Protein AF-A0A967D6F6-F1 (afdb_monomer_lite)

pLDDT: mean 91.65, std 12.15, range [39.66, 98.56]

Secondary structure (DSSP, 8-state):
----------PPP-PPPPSEEEESSEEEEETT-EEEEEEEESS----SSSS-EEEEE-EES-TTTEEEESSEEEEEGGGTTS-EEEEEEEPP-SS----EEEEEEEEEEES-TTTTT-EEEEEEEEEP-SPPHHHHHHHHHHHHHHHHHHHHHHHHHHHHHHHHTHHHHHHHHHHHHHHHHHHHEEEEEETTEEEEEETTPPPPTT-EE--

Radius of gyration: 47.62 Å; chains: 1; bounding box: 90×68×126 Å

Foldseek 3Di:
DDDDDDDDPPDDPPDPDAQKDKVPQEAEEEAQDKDKIKIAGDDAQDAPDPFWKKKWQKDKPDCQFKDKPPRMDMDTSVRRGPIDMIMMHGHDDADDPAKDKMKIKTAIDINRPSRHRDMGIGIYIYGDDHDDPVNVVVVVVVVVVVVVVVVVVVVVVVVVVVVVCVVVVVVVVVVVVVVCLVVQWWWWDAVPDIDTHGPPDDDPPRTDTDD

Sequence (211 aa):
MVLLISTILNAAPASALPKISSTPSIISLQEGNSTSTSIALDEPIICPTSPCQLSLTFTSSDATLVSVTPSTLTWLDTEWNQTRTLTISAIADRTYKGNQRISLSATAVSASEYYSGFQVSISVSTIEIDRSPAEIAAEAARVAAEADAAKKAKEQKELTELLSVIPSIAGLALNLGDLTNSLLTTKCVKGKTVKNVKKGAKCPKGYVKKK

Structure (mmCIF, N/CA/C/O backbone):
data_AF-A0A967D6F6-F1
#
_entry.id   AF-A0A967D6F6-F1
#
loop_
_atom_site.group_PDB
_atom_site.id
_atom_site.type_symbol
_atom_site.label_atom_id
_atom_site.label_alt_id
_atom_site.label_comp_id
_atom_site.label_asym_id
_atom_site.label_entity_id
_atom_site.label_seq_id
_atom_site.pdbx_PDB_ins_code
_atom_site.Cartn_x
_atom_site.Cartn_y
_atom_site.Cartn_z
_atom_site.occupancy
_atom_site.B_iso_or_equiv
_atom_site.auth_seq_id
_atom_site.auth_comp_id
_atom_site.auth_asym_id
_atom_site.auth_atom_id
_atom_site.pdbx_PDB_model_num
ATOM 1 N N . MET A 1 1 ? -16.204 61.022 10.201 1.00 43.88 1 MET A N 1
ATOM 2 C CA . MET A 1 1 ? -17.167 59.909 10.333 1.00 43.88 1 MET A CA 1
ATOM 3 C C . MET A 1 1 ? -16.426 58.630 9.973 1.00 43.88 1 MET A C 1
ATOM 5 O O . MET A 1 1 ? -16.239 58.363 8.797 1.00 43.88 1 MET A O 1
ATOM 9 N N . VAL A 1 2 ? -15.865 57.934 10.965 1.00 39.66 2 VAL A N 1
ATOM 10 C CA . VAL A 1 2 ? -15.093 56.698 10.754 1.00 39.66 2 VAL A CA 1
ATOM 11 C C . VAL A 1 2 ? -16.036 55.533 11.038 1.00 39.66 2 VAL A C 1
ATOM 13 O O . VAL A 1 2 ? -16.511 55.400 12.163 1.00 39.66 2 VAL A O 1
ATOM 16 N N . LEU A 1 3 ? -16.363 54.746 10.011 1.00 41.00 3 LEU A N 1
ATOM 17 C CA . LEU A 1 3 ? -17.144 53.521 10.169 1.00 41.00 3 LEU A CA 1
ATOM 18 C C . LEU A 1 3 ? -16.253 52.436 10.788 1.00 41.00 3 LEU A C 1
ATOM 20 O O . LEU A 1 3 ? -15.311 51.965 10.155 1.00 41.00 3 LEU A O 1
ATOM 24 N N . LEU A 1 4 ? -16.577 52.027 12.013 1.00 45.50 4 LEU A N 1
ATOM 25 C CA . LEU A 1 4 ? -16.059 50.808 12.628 1.00 45.50 4 LEU A CA 1
ATOM 26 C C . LEU A 1 4 ? -16.864 49.620 12.090 1.00 45.50 4 LEU A C 1
ATOM 28 O O . LEU A 1 4 ? -18.007 49.400 12.486 1.00 45.50 4 LEU A O 1
ATOM 32 N N . ILE A 1 5 ? -16.271 48.861 11.171 1.00 52.84 5 ILE A N 1
ATOM 33 C CA . ILE A 1 5 ? -16.816 47.577 10.727 1.00 52.84 5 ILE A CA 1
ATOM 34 C C . ILE A 1 5 ? -16.498 46.556 11.825 1.00 52.84 5 ILE A C 1
ATOM 36 O O . ILE A 1 5 ? -15.369 46.080 11.931 1.00 52.84 5 ILE A O 1
ATOM 40 N N . SER A 1 6 ? -17.486 46.246 12.669 1.00 53.31 6 SER A N 1
ATOM 41 C CA . SER A 1 6 ? -17.406 45.107 13.590 1.00 53.31 6 SER A CA 1
ATOM 42 C C . SER A 1 6 ? -17.466 43.817 12.780 1.00 53.31 6 SER A C 1
ATOM 44 O O . SER A 1 6 ? -18.513 43.447 12.253 1.00 53.31 6 SER A O 1
ATOM 46 N N . THR A 1 7 ? -16.330 43.139 12.654 1.00 56.00 7 THR A N 1
ATOM 47 C CA . THR A 1 7 ? -16.264 41.773 12.137 1.00 56.00 7 THR A CA 1
ATOM 48 C C . THR A 1 7 ? -16.749 40.833 13.235 1.00 56.00 7 THR A C 1
ATOM 50 O O . THR A 1 7 ? -16.081 40.637 14.246 1.00 56.00 7 THR A O 1
ATOM 53 N N . ILE A 1 8 ? -17.943 40.275 13.053 1.00 59.22 8 ILE A N 1
ATOM 54 C CA . ILE A 1 8 ? -18.450 39.196 13.899 1.00 59.22 8 ILE A CA 1
ATOM 55 C C . ILE A 1 8 ? -17.689 37.935 13.485 1.00 59.22 8 ILE A C 1
ATOM 57 O O . ILE A 1 8 ? -17.880 37.418 12.385 1.00 59.22 8 ILE A O 1
ATOM 61 N N . LEU A 1 9 ? -16.781 37.467 14.341 1.00 52.44 9 LEU A N 1
ATOM 62 C CA . LEU A 1 9 ? -16.139 36.170 14.174 1.00 52.44 9 LEU A CA 1
ATOM 63 C C . LEU A 1 9 ? -17.169 35.101 14.560 1.00 52.44 9 LEU A C 1
ATOM 6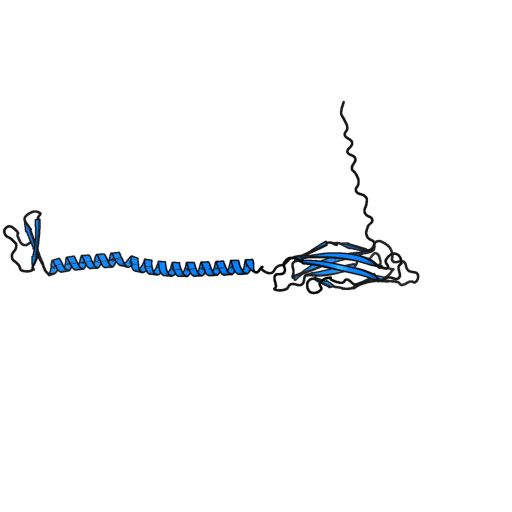5 O O . LEU A 1 9 ? -17.400 34.856 15.743 1.00 52.44 9 LEU A O 1
ATOM 69 N N . ASN A 1 10 ? -17.831 34.497 13.572 1.00 53.81 10 ASN A N 1
ATOM 70 C CA . ASN A 1 10 ? -18.666 33.322 13.807 1.00 53.81 10 ASN A CA 1
ATOM 71 C C . ASN A 1 10 ? -17.763 32.190 14.317 1.00 53.81 10 ASN A C 1
ATOM 73 O O . ASN A 1 10 ? -17.029 31.577 13.542 1.00 53.81 10 ASN A O 1
ATOM 77 N N . ALA A 1 11 ? -17.807 31.924 15.623 1.00 54.59 11 ALA A N 1
ATOM 78 C CA . ALA A 1 11 ? -17.236 30.712 16.186 1.00 54.59 11 ALA A CA 1
ATOM 79 C C . ALA A 1 11 ? -17.940 29.512 15.537 1.00 54.59 11 ALA A C 1
ATOM 81 O O . ALA A 1 11 ? -19.169 29.411 15.573 1.00 54.59 11 ALA A O 1
ATOM 82 N N . ALA A 1 12 ? -17.166 28.625 14.909 1.00 56.53 12 ALA A N 1
ATOM 83 C CA . ALA A 1 12 ? -17.682 27.336 14.474 1.00 56.53 12 ALA A CA 1
ATOM 84 C C . ALA A 1 12 ? -18.284 26.616 15.697 1.00 56.53 12 ALA A C 1
ATOM 86 O O . ALA A 1 12 ? -17.704 26.708 16.785 1.00 56.53 12 ALA A O 1
ATOM 87 N N . PRO A 1 13 ? -19.434 25.931 15.562 1.00 54.25 13 PRO A N 1
ATOM 88 C CA . PRO A 1 13 ? -20.007 25.189 16.675 1.00 54.25 13 PRO A CA 1
ATOM 89 C C . PRO A 1 13 ? -18.961 24.197 17.189 1.00 54.25 13 PRO A C 1
ATOM 91 O O . PRO A 1 13 ? -18.381 23.442 16.407 1.00 54.25 13 PRO A O 1
ATOM 94 N N . ALA A 1 14 ? -18.692 24.234 18.494 1.00 53.38 14 ALA A N 1
ATOM 95 C CA . ALA A 1 14 ? -17.812 23.277 19.144 1.00 53.38 14 ALA A CA 1
ATOM 96 C C . ALA A 1 14 ? -18.405 21.876 18.942 1.00 53.38 14 ALA A C 1
ATOM 98 O O . ALA A 1 14 ? -19.422 21.531 19.543 1.00 53.38 14 ALA A O 1
ATOM 99 N N . SER A 1 15 ? -17.812 21.093 18.039 1.00 61.78 15 SER A N 1
ATOM 100 C CA . SER A 1 15 ? -18.150 19.681 17.893 1.00 61.78 15 SER A CA 1
ATOM 101 C C . SER A 1 15 ? -17.857 19.003 19.224 1.00 61.78 15 SER A C 1
ATOM 103 O O . SER A 1 15 ? -16.740 19.119 19.730 1.00 61.78 15 SER A O 1
ATOM 105 N N . ALA A 1 16 ? -18.842 18.304 19.791 1.00 67.88 16 ALA A N 1
ATOM 106 C CA . ALA A 1 16 ? -18.594 17.442 20.939 1.00 67.88 16 ALA A CA 1
ATOM 107 C C . ALA A 1 16 ? -17.466 16.459 20.589 1.00 67.88 16 ALA A C 1
ATOM 109 O O . ALA A 1 16 ? -17.407 15.953 19.460 1.00 67.88 16 ALA A O 1
ATOM 110 N N . LEU A 1 17 ? -16.549 16.235 21.531 1.00 75.44 17 LEU A N 1
ATOM 111 C CA . LEU A 1 17 ? -15.506 15.229 21.362 1.00 75.44 17 LEU A CA 1
ATOM 112 C C . LEU A 1 17 ? -16.163 13.841 21.266 1.00 75.44 17 LEU A C 1
ATOM 114 O O . LEU A 1 17 ? -17.182 13.599 21.917 1.00 75.44 17 LEU A O 1
ATOM 118 N N . PRO A 1 18 ? -15.638 12.936 20.425 1.00 89.12 18 PRO A N 1
ATOM 119 C CA . PRO A 1 18 ? -16.173 11.586 20.336 1.00 89.12 18 PRO A CA 1
ATOM 120 C C . PRO A 1 18 ? -15.878 10.816 21.628 1.00 89.12 18 PRO A C 1
ATOM 122 O O . PRO A 1 18 ? -14.789 10.957 22.182 1.00 89.12 18 PRO A O 1
ATOM 125 N N . LYS A 1 19 ? -16.808 9.941 22.040 1.00 94.75 19 LYS A N 1
ATOM 126 C CA . LYS A 1 19 ? -16.655 9.114 23.251 1.00 94.75 19 LYS A CA 1
ATOM 127 C C . LYS A 1 19 ? -15.367 8.290 23.259 1.00 94.75 19 LYS A C 1
ATOM 129 O O . LYS A 1 19 ? -14.684 8.114 24.259 1.00 94.75 19 LYS A O 1
ATOM 134 N N . ILE A 1 20 ? -15.043 7.759 22.086 1.00 96.88 20 ILE A N 1
ATOM 135 C CA . ILE A 1 20 ? -13.802 7.042 21.827 1.00 96.88 20 ILE A CA 1
ATOM 136 C C . ILE A 1 20 ? -13.110 7.782 20.695 1.00 96.88 20 ILE A C 1
ATOM 138 O O . ILE A 1 20 ? -13.646 7.889 19.590 1.00 96.88 20 ILE A O 1
ATOM 142 N N . SER A 1 21 ? -11.928 8.311 20.980 1.00 95.50 21 SER A N 1
ATOM 143 C CA . SER A 1 21 ? -11.138 9.087 20.031 1.00 95.50 21 SER A CA 1
ATOM 144 C C . SER A 1 21 ? -9.923 8.294 19.565 1.00 95.50 21 SER A C 1
ATOM 146 O O . SER A 1 21 ? -9.310 7.562 20.340 1.00 95.50 21 SER A O 1
ATOM 148 N N . SER A 1 22 ? -9.569 8.450 18.290 1.00 97.06 22 SER A N 1
ATOM 149 C CA . SER A 1 22 ? -8.326 7.937 17.711 1.00 97.06 22 SER A CA 1
ATOM 150 C C . SER A 1 22 ? -7.497 9.096 17.174 1.00 97.06 22 SER A C 1
ATOM 152 O O . SER A 1 22 ? -8.014 9.893 16.387 1.00 97.06 22 SER A O 1
ATOM 154 N N . THR A 1 23 ? -6.225 9.182 17.550 1.00 96.88 23 THR A N 1
ATOM 155 C CA . THR A 1 23 ? -5.323 10.252 17.114 1.00 96.88 23 THR A CA 1
ATOM 156 C C . THR A 1 23 ? -3.991 9.663 16.636 1.00 96.88 23 THR A C 1
ATOM 158 O O . THR A 1 23 ? -3.239 9.147 17.464 1.00 96.88 23 THR A O 1
ATOM 161 N N . PRO A 1 24 ? -3.661 9.751 15.333 1.00 97.31 24 PRO A N 1
ATOM 162 C CA . PRO A 1 24 ? -4.506 10.239 14.234 1.00 97.31 24 PRO A CA 1
ATOM 163 C C . PRO A 1 24 ? -5.653 9.270 13.871 1.00 97.31 24 PRO A C 1
ATOM 165 O O . PRO A 1 24 ? -5.514 8.054 14.000 1.00 97.31 24 PRO A O 1
ATOM 168 N N . SER A 1 25 ? -6.771 9.808 13.365 1.00 94.94 25 SER A N 1
ATOM 169 C CA . SER A 1 25 ? -7.908 9.040 12.812 1.00 94.94 25 SER A CA 1
ATOM 170 C C . SER A 1 25 ? -7.844 8.854 11.291 1.00 94.94 25 SER A C 1
ATOM 172 O O . SER A 1 25 ? -8.546 8.009 10.733 1.00 94.94 25 SER A O 1
ATOM 174 N N . ILE A 1 26 ? -7.000 9.638 10.616 1.00 97.44 26 ILE A N 1
ATOM 175 C CA . ILE A 1 26 ? -6.703 9.535 9.187 1.00 97.44 26 ILE A CA 1
ATOM 176 C C . ILE A 1 26 ? -5.199 9.349 9.050 1.00 97.44 26 ILE A C 1
ATOM 178 O O . ILE A 1 26 ? -4.414 10.183 9.498 1.00 97.44 26 ILE A O 1
ATOM 182 N N . ILE A 1 27 ? -4.808 8.244 8.433 1.00 97.69 27 ILE A N 1
ATOM 183 C CA . ILE A 1 27 ? -3.423 7.827 8.266 1.00 97.69 27 ILE A CA 1
ATOM 184 C C . ILE A 1 27 ? -3.154 7.666 6.776 1.00 97.69 27 ILE A C 1
ATOM 186 O O . ILE A 1 27 ? -3.973 7.114 6.045 1.00 97.69 27 ILE A O 1
ATOM 190 N N . SER A 1 28 ? -1.990 8.123 6.332 1.00 98.00 28 SER A N 1
ATOM 191 C CA . SER A 1 28 ? -1.447 7.804 5.016 1.00 98.00 28 SER A CA 1
ATOM 192 C C . SER A 1 28 ? -0.129 7.079 5.225 1.00 98.00 28 SER A C 1
ATOM 194 O O . SER A 1 28 ? 0.747 7.593 5.920 1.00 98.00 28 SER A O 1
ATOM 196 N N . LEU A 1 29 ? -0.000 5.882 4.665 1.00 97.62 29 LEU A N 1
ATOM 197 C CA . LEU A 1 29 ? 1.114 4.990 4.935 1.00 97.62 29 LEU A CA 1
ATOM 198 C C . LEU A 1 29 ? 1.595 4.349 3.645 1.00 97.62 29 LEU A C 1
ATOM 200 O O . LEU A 1 29 ? 0.810 3.778 2.903 1.00 97.62 29 LEU A O 1
ATOM 204 N N . GLN A 1 30 ? 2.887 4.430 3.380 1.00 98.12 30 GLN A N 1
ATOM 205 C CA . GLN A 1 30 ? 3.477 3.702 2.268 1.00 98.12 30 GLN A CA 1
ATOM 206 C C . GLN A 1 30 ? 3.541 2.204 2.578 1.00 98.12 30 GLN A C 1
ATOM 208 O O . GLN A 1 30 ? 3.779 1.823 3.727 1.00 98.12 30 GLN A O 1
ATOM 213 N N . GLU A 1 31 ? 3.318 1.368 1.568 1.00 97.69 31 GLU A N 1
ATOM 214 C CA . GLU A 1 31 ? 3.449 -0.082 1.698 1.00 97.69 31 GLU A CA 1
ATOM 215 C C . GLU A 1 31 ? 4.811 -0.489 2.280 1.00 97.69 31 GLU A C 1
ATOM 217 O O . GLU A 1 31 ? 5.854 0.076 1.943 1.00 97.69 31 GLU A O 1
ATOM 222 N N . GLY A 1 32 ? 4.791 -1.437 3.221 1.00 97.50 32 GLY A N 1
ATOM 223 C CA . GLY A 1 32 ? 5.965 -1.892 3.970 1.00 97.50 32 GLY A CA 1
ATOM 224 C C . GLY A 1 32 ? 6.287 -1.069 5.221 1.00 97.50 32 GLY A C 1
ATOM 225 O O . GLY A 1 32 ? 7.098 -1.506 6.038 1.00 97.50 32 GLY A O 1
ATOM 226 N N . ASN A 1 33 ? 5.637 0.082 5.419 1.00 98.31 33 ASN A N 1
ATOM 227 C CA . ASN A 1 33 ? 5.833 0.912 6.605 1.00 98.31 33 ASN A CA 1
ATOM 228 C C . ASN A 1 33 ? 4.774 0.656 7.681 1.00 98.31 33 ASN A C 1
ATOM 230 O O . ASN A 1 33 ? 3.758 -0.011 7.480 1.00 98.31 33 ASN A O 1
ATOM 234 N N . SER A 1 34 ? 5.037 1.195 8.870 1.00 98.25 34 SER A N 1
ATOM 235 C CA . SER A 1 34 ? 4.150 1.130 10.030 1.00 98.25 34 SER A CA 1
ATOM 236 C C . SER A 1 34 ? 4.063 2.489 10.716 1.00 98.25 34 SER A C 1
ATOM 238 O O . SER A 1 34 ? 4.995 3.289 10.644 1.00 98.25 34 SER A O 1
ATOM 240 N N . THR A 1 35 ? 2.951 2.753 11.392 1.00 98.44 35 THR A N 1
ATOM 241 C CA . THR A 1 35 ? 2.771 3.938 12.236 1.00 98.44 35 THR A CA 1
ATOM 242 C C . THR A 1 35 ? 1.931 3.604 13.458 1.00 98.44 35 THR A C 1
ATOM 244 O O . THR A 1 35 ? 1.250 2.579 13.482 1.00 98.44 35 THR A O 1
ATOM 247 N N . SER A 1 36 ? 1.969 4.463 14.472 1.00 97.56 36 SER A N 1
ATOM 248 C CA . SER A 1 36 ? 1.131 4.321 15.654 1.00 97.56 36 SER A CA 1
ATOM 249 C C . SER A 1 36 ? -0.065 5.268 15.625 1.00 97.56 36 SER A C 1
ATOM 251 O O . SER A 1 36 ? -0.013 6.378 15.097 1.00 97.56 36 SER A O 1
ATOM 253 N N . THR A 1 37 ? -1.160 4.821 16.228 1.00 97.69 37 THR A N 1
ATOM 254 C CA . THR A 1 37 ? -2.306 5.660 16.574 1.00 97.69 37 THR A CA 1
ATOM 255 C C . THR A 1 37 ? -2.701 5.412 18.018 1.00 97.69 37 THR A C 1
ATOM 257 O O . THR A 1 37 ? -2.568 4.303 18.540 1.00 97.69 37 THR A O 1
ATOM 260 N N . SER A 1 38 ? -3.149 6.471 18.672 1.00 97.81 38 SER A N 1
ATOM 261 C CA . SER A 1 38 ? -3.531 6.473 20.075 1.00 97.81 38 SER A CA 1
ATOM 262 C C . SER A 1 38 ? -5.044 6.460 20.202 1.00 97.81 38 SER A C 1
ATOM 264 O O . SER A 1 38 ? -5.716 7.263 19.559 1.00 97.81 38 SER A O 1
ATOM 266 N N . ILE A 1 39 ? -5.568 5.586 21.055 1.00 98.19 39 ILE A N 1
ATOM 267 C CA . ILE A 1 39 ? -6.985 5.467 21.387 1.00 98.19 39 ILE A CA 1
ATOM 268 C C . ILE A 1 39 ? -7.197 5.951 22.821 1.00 98.19 39 ILE A C 1
ATOM 270 O O . ILE A 1 39 ? -6.516 5.488 23.742 1.00 98.19 39 ILE A O 1
ATOM 274 N N . ALA A 1 40 ? -8.137 6.875 23.002 1.00 97.50 40 ALA A N 1
ATOM 275 C CA . ALA A 1 40 ? -8.486 7.442 24.299 1.00 97.50 40 ALA A CA 1
ATOM 276 C C . ALA A 1 40 ? -10.004 7.489 24.499 1.00 97.50 40 ALA A C 1
ATOM 278 O O . ALA A 1 40 ? -10.764 7.693 23.547 1.00 97.50 40 ALA A O 1
ATOM 279 N N . LEU A 1 41 ? -10.409 7.306 25.753 1.00 97.44 41 LEU A N 1
ATOM 280 C CA . LEU A 1 41 ? -11.780 7.414 26.239 1.00 97.44 41 LEU A CA 1
ATOM 281 C C . LEU A 1 41 ? -12.001 8.829 26.803 1.00 97.44 41 LEU A C 1
ATOM 283 O O . LEU A 1 41 ? -11.062 9.415 27.348 1.00 97.44 41 LEU A O 1
ATOM 287 N N . ASP A 1 42 ? -13.197 9.394 26.655 1.00 96.44 42 ASP A N 1
ATOM 288 C CA . ASP A 1 42 ? -13.520 10.752 27.125 1.00 96.44 42 ASP A CA 1
ATOM 289 C C . ASP A 1 42 ? -14.011 10.800 28.582 1.00 96.44 42 ASP A C 1
ATOM 291 O O . ASP A 1 42 ? -13.782 11.794 29.266 1.00 96.44 42 ASP A O 1
ATOM 295 N N . GLU A 1 43 ? -14.631 9.725 29.068 1.00 96.12 43 GLU A N 1
ATOM 296 C CA . GLU A 1 43 ? -15.253 9.621 30.396 1.00 96.12 43 GLU A CA 1
ATOM 297 C C . GLU A 1 43 ? -14.866 8.329 31.160 1.00 96.12 43 GLU A C 1
ATOM 299 O O . GLU A 1 43 ? -14.446 7.330 30.561 1.00 96.12 43 GLU A O 1
ATOM 304 N N . PRO A 1 44 ? -15.042 8.273 32.494 1.00 96.44 44 PRO A N 1
ATOM 305 C CA . PRO A 1 44 ? -14.859 7.047 33.264 1.00 96.44 44 PRO A CA 1
ATOM 306 C C . PRO A 1 44 ? -15.760 5.892 32.812 1.00 96.44 44 PRO A C 1
ATOM 308 O O . PRO A 1 44 ? -16.928 6.073 32.467 1.00 96.44 44 PRO A O 1
ATOM 311 N N . ILE A 1 45 ? -15.241 4.664 32.882 1.00 97.19 45 ILE A N 1
ATOM 312 C CA . ILE A 1 45 ? -16.040 3.458 32.638 1.00 97.19 45 ILE A CA 1
ATOM 313 C C . ILE A 1 45 ? -16.852 3.162 33.906 1.00 97.19 45 ILE A C 1
ATOM 315 O O . ILE A 1 45 ? -16.310 2.711 34.912 1.00 97.19 45 ILE A O 1
ATOM 319 N N . ILE A 1 46 ? -18.161 3.413 33.855 1.00 96.06 46 ILE A N 1
ATOM 320 C CA . ILE A 1 46 ? -19.091 3.165 34.969 1.00 96.06 46 ILE A CA 1
ATOM 321 C C . ILE A 1 46 ? -20.009 1.999 34.609 1.00 96.06 46 ILE A C 1
ATOM 323 O O . ILE A 1 46 ? -20.650 2.031 33.558 1.00 96.06 46 ILE A O 1
ATOM 327 N N . CYS A 1 47 ? -20.086 0.996 35.486 1.00 94.00 47 CYS A N 1
ATOM 328 C CA . CYS A 1 47 ? -20.881 -0.221 35.306 1.00 94.00 47 CYS A CA 1
ATOM 329 C C . CYS A 1 47 ? -21.679 -0.572 36.576 1.00 94.00 47 CYS A C 1
ATOM 331 O O . CYS A 1 47 ? -21.313 -0.123 37.663 1.00 94.00 47 CYS A O 1
ATOM 333 N N . PRO A 1 48 ? -22.711 -1.438 36.484 1.00 95.06 48 PRO A N 1
ATOM 334 C CA . PRO A 1 48 ? -23.463 -1.900 37.657 1.00 95.06 48 PRO A CA 1
ATOM 335 C C . PRO A 1 48 ? -22.631 -2.708 38.668 1.00 95.06 48 PRO A C 1
ATOM 337 O O . PRO A 1 48 ? -22.946 -2.732 39.854 1.00 95.06 48 PRO A O 1
ATOM 340 N N . THR A 1 49 ? -21.578 -3.384 38.202 1.00 92.38 49 THR A N 1
ATOM 341 C CA . THR A 1 49 ? -20.667 -4.201 39.017 1.00 92.38 49 THR A CA 1
ATOM 342 C C . THR A 1 49 ? -19.220 -3.809 38.738 1.00 92.38 49 THR A C 1
ATOM 344 O O . THR A 1 49 ? -18.873 -3.595 37.578 1.00 92.38 49 THR A O 1
ATOM 347 N N . SER A 1 50 ? -18.376 -3.771 39.774 1.00 88.56 50 SER A N 1
ATOM 348 C CA . SER A 1 50 ? -16.930 -3.527 39.662 1.00 88.56 50 SER A CA 1
ATOM 349 C C . SER A 1 50 ? -16.142 -4.758 40.154 1.00 88.56 50 SER A C 1
ATOM 351 O O . SER A 1 50 ? -16.562 -5.374 41.140 1.00 88.56 50 SER A O 1
ATOM 353 N N . PRO A 1 51 ? -15.036 -5.152 39.489 1.00 90.38 51 PRO A N 1
ATOM 354 C CA . PRO A 1 51 ? -14.430 -4.482 38.337 1.00 90.38 51 PRO A CA 1
ATOM 355 C C . PRO A 1 51 ? -15.218 -4.708 37.044 1.00 90.38 51 PRO A C 1
ATOM 357 O O . PRO A 1 51 ? -15.802 -5.774 36.832 1.00 90.38 51 PRO A O 1
ATOM 360 N N . CYS A 1 52 ? -15.203 -3.716 36.158 1.00 93.31 52 CYS A N 1
ATOM 361 C CA . CYS A 1 52 ? -15.657 -3.889 34.782 1.00 93.31 52 CYS A CA 1
ATOM 362 C C . CYS A 1 52 ? -14.609 -3.429 33.768 1.00 93.31 52 CYS A C 1
ATOM 364 O O . CYS A 1 52 ? -13.622 -2.779 34.108 1.00 93.31 52 CYS A O 1
ATOM 366 N N . GLN A 1 53 ? -14.818 -3.823 32.512 1.00 96.50 53 GLN A N 1
ATOM 367 C CA . GLN A 1 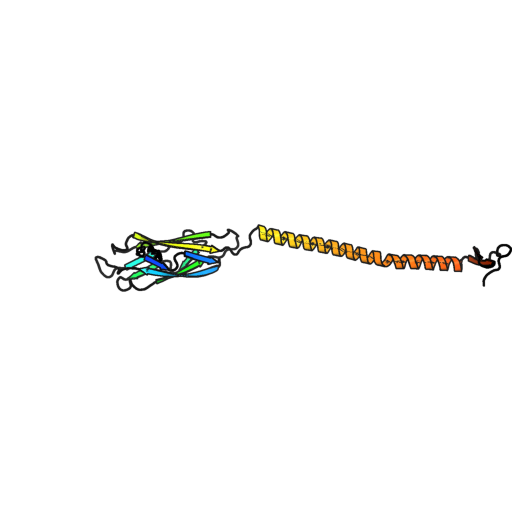53 ? -13.875 -3.582 31.429 1.00 96.50 53 GLN A CA 1
ATOM 368 C C . GLN A 1 53 ? -14.566 -3.070 30.168 1.00 96.50 53 GLN A C 1
ATOM 370 O O . GLN A 1 53 ? -15.762 -3.298 29.943 1.00 96.50 53 GLN A O 1
ATOM 375 N N . LEU A 1 54 ? -13.779 -2.410 29.328 1.00 98.19 54 LEU A N 1
ATOM 376 C CA . LEU A 1 54 ? -14.110 -2.062 27.955 1.00 98.19 54 LEU A CA 1
ATOM 377 C C . LEU A 1 54 ? -13.081 -2.709 27.037 1.00 98.19 54 LEU A C 1
ATOM 379 O O . LEU A 1 54 ? -11.882 -2.531 27.248 1.00 98.19 54 LEU A O 1
ATOM 383 N N . SER A 1 55 ? -13.542 -3.426 26.015 1.00 98.38 55 SER A N 1
ATOM 384 C CA . SER A 1 55 ? -12.682 -3.962 24.963 1.00 98.38 55 SER A CA 1
ATOM 385 C C . SER A 1 55 ? -13.054 -3.420 23.584 1.00 98.38 55 SER A C 1
ATOM 387 O O . SER A 1 55 ? -14.226 -3.224 23.252 1.00 98.38 55 SER A O 1
ATOM 389 N N . LEU A 1 56 ? -12.025 -3.176 22.775 1.00 98.56 56 LEU A N 1
ATOM 390 C CA . LEU A 1 56 ? -12.119 -2.795 21.370 1.00 98.56 56 LEU A CA 1
ATOM 391 C C . LEU A 1 56 ? -11.293 -3.769 20.544 1.00 98.56 56 LEU A C 1
ATOM 393 O O . LEU A 1 56 ? -10.066 -3.744 20.617 1.00 98.56 56 LEU A O 1
ATOM 397 N N . THR A 1 57 ? -11.956 -4.592 19.737 1.00 98.50 57 THR A N 1
ATOM 398 C CA . THR A 1 57 ? -11.294 -5.455 18.753 1.00 98.50 57 THR A CA 1
ATOM 399 C C . THR A 1 57 ? -11.357 -4.791 17.384 1.00 98.50 57 THR A C 1
ATOM 401 O O . THR A 1 57 ? -12.430 -4.655 16.796 1.00 98.50 57 THR A O 1
ATOM 404 N N . PHE A 1 58 ? -10.202 -4.356 16.889 1.00 98.25 58 PHE A N 1
ATOM 405 C CA . PHE A 1 58 ? -10.066 -3.696 15.600 1.00 98.25 58 PHE A CA 1
ATOM 406 C C . PHE A 1 58 ? -10.041 -4.720 14.472 1.00 98.25 58 PHE A C 1
ATOM 408 O O . PHE A 1 58 ? -9.283 -5.690 14.487 1.00 98.25 58 PHE A O 1
ATOM 415 N N . THR A 1 59 ? -10.868 -4.461 13.469 1.00 97.62 59 THR A N 1
ATOM 416 C CA . THR A 1 59 ? -10.984 -5.256 12.250 1.00 97.62 59 THR A CA 1
ATOM 417 C C . THR A 1 59 ? -10.614 -4.395 11.056 1.00 97.62 59 THR A C 1
ATOM 419 O O . THR A 1 59 ? -10.998 -3.227 10.990 1.00 97.62 59 THR A O 1
ATOM 422 N N . SER A 1 60 ? -9.839 -4.963 10.132 1.00 97.94 60 SER A N 1
ATOM 423 C CA . SER A 1 60 ? -9.533 -4.329 8.853 1.00 97.94 60 SER A CA 1
ATOM 424 C C . SER A 1 60 ? -10.563 -4.740 7.810 1.00 97.94 60 SER A C 1
ATOM 426 O O . SER A 1 60 ? -10.926 -5.913 7.733 1.00 97.94 60 SER A O 1
ATOM 428 N N . SER A 1 61 ? -11.001 -3.786 6.991 1.00 98.19 61 SER A N 1
ATOM 429 C CA . SER A 1 61 ? -11.796 -4.068 5.785 1.00 98.19 61 SER A CA 1
ATOM 430 C C . SER A 1 61 ? -11.020 -4.880 4.742 1.00 98.19 61 SER A C 1
ATOM 432 O O . SER A 1 61 ? -11.638 -5.606 3.969 1.00 98.19 61 SER A O 1
ATOM 434 N N . ASP A 1 62 ? -9.685 -4.812 4.764 1.00 97.62 62 ASP A N 1
ATOM 435 C CA . ASP A 1 62 ? -8.803 -5.689 3.995 1.00 97.62 62 ASP A CA 1
ATOM 436 C C . ASP A 1 62 ? -7.542 -6.023 4.807 1.00 97.62 62 ASP A C 1
ATOM 438 O O . ASP A 1 62 ? -6.624 -5.211 4.968 1.00 97.62 62 ASP A O 1
ATOM 442 N N . ALA A 1 63 ? -7.503 -7.239 5.352 1.00 96.62 63 ALA A N 1
ATOM 443 C CA . ALA A 1 63 ? -6.372 -7.729 6.136 1.00 96.62 63 ALA A CA 1
ATOM 444 C C . ALA A 1 63 ? -5.151 -8.113 5.279 1.00 96.62 63 ALA A C 1
ATOM 446 O O . ALA A 1 63 ? -4.089 -8.380 5.837 1.00 96.62 63 ALA A O 1
ATOM 447 N N . THR A 1 64 ? -5.283 -8.153 3.946 1.00 96.06 64 THR A N 1
ATOM 448 C CA . THR A 1 64 ? -4.153 -8.381 3.030 1.00 96.06 64 THR A CA 1
ATOM 449 C C . THR A 1 64 ? -3.360 -7.108 2.753 1.00 96.06 64 THR A C 1
ATOM 451 O O . THR A 1 64 ? -2.205 -7.204 2.353 1.00 96.06 64 THR A O 1
ATOM 454 N N . LEU A 1 65 ? -3.948 -5.936 3.024 1.00 97.00 65 LEU A N 1
ATOM 455 C CA . LEU A 1 65 ? -3.339 -4.626 2.780 1.00 97.00 65 LEU A CA 1
ATOM 456 C C . LEU A 1 65 ? -2.936 -3.903 4.068 1.00 97.00 65 LEU A C 1
ATOM 458 O O . LEU A 1 65 ? -1.929 -3.198 4.088 1.00 97.00 65 LEU A O 1
ATOM 462 N N . VAL A 1 66 ? -3.698 -4.066 5.156 1.00 98.19 66 VAL A N 1
ATOM 463 C CA . VAL A 1 66 ? -3.395 -3.436 6.449 1.00 98.19 66 VAL A CA 1
ATOM 464 C C . VAL A 1 66 ? -3.561 -4.429 7.591 1.00 98.19 66 VAL A C 1
ATOM 466 O O . VAL A 1 66 ? -4.609 -5.060 7.739 1.00 98.19 66 VAL A O 1
ATOM 469 N N . SER A 1 67 ? -2.547 -4.503 8.451 1.00 97.56 67 SER A N 1
ATOM 470 C CA . SER A 1 67 ? -2.593 -5.227 9.721 1.00 97.56 67 SER A CA 1
ATOM 471 C C . SER A 1 67 ? -2.497 -4.273 10.914 1.00 97.56 67 SER A C 1
ATOM 473 O O . SER A 1 67 ? -2.029 -3.138 10.803 1.00 97.56 67 SER A O 1
ATOM 475 N N . VAL A 1 68 ? -2.991 -4.726 12.068 1.00 98.12 68 VAL A N 1
ATOM 476 C CA . VAL A 1 68 ? -3.046 -3.944 13.308 1.00 98.12 68 VAL A CA 1
ATOM 477 C C . VAL A 1 68 ? -2.541 -4.780 14.483 1.00 98.12 68 VAL A C 1
ATOM 479 O O . VAL A 1 68 ? -2.926 -5.940 14.634 1.00 98.12 68 VAL A O 1
ATOM 482 N N . THR A 1 69 ? -1.656 -4.210 15.303 1.00 98.00 69 THR A N 1
ATOM 483 C CA . THR A 1 69 ? -1.057 -4.878 16.467 1.00 98.00 69 THR A CA 1
ATOM 484 C C . THR A 1 69 ? -0.949 -3.925 17.665 1.00 98.00 69 THR A C 1
ATOM 486 O O . THR A 1 69 ? -0.336 -2.866 17.530 1.00 98.00 69 THR A O 1
ATOM 489 N N . PRO A 1 70 ? -1.463 -4.296 18.853 1.00 98.06 70 PRO A N 1
ATOM 490 C CA . PRO A 1 70 ? -2.346 -5.443 19.093 1.00 98.06 70 PRO A CA 1
ATOM 491 C C . PRO A 1 70 ? -3.695 -5.271 18.370 1.00 98.06 70 PRO A C 1
ATOM 493 O O . PRO A 1 70 ? -4.109 -4.155 18.085 1.00 98.06 70 PRO A O 1
ATOM 496 N N . SER A 1 71 ? -4.402 -6.365 18.074 1.00 95.62 71 SER A N 1
ATOM 497 C CA . SER A 1 71 ? -5.732 -6.291 17.443 1.00 95.62 71 SER A CA 1
ATOM 498 C C . SER A 1 71 ? -6.854 -5.971 18.430 1.00 95.62 71 SER A C 1
ATOM 500 O O . SER A 1 71 ? -7.941 -5.581 18.018 1.00 95.62 71 SER A O 1
ATOM 502 N N . THR A 1 72 ? -6.609 -6.138 19.732 1.00 98.25 72 THR A N 1
ATOM 503 C CA . THR A 1 72 ? -7.568 -5.820 20.792 1.00 98.25 72 THR A CA 1
ATOM 504 C C . THR A 1 72 ? -6.927 -4.918 21.833 1.00 98.25 72 THR A C 1
ATOM 506 O O . THR A 1 72 ? -5.816 -5.184 22.290 1.00 98.25 72 THR A O 1
ATOM 509 N N . LEU A 1 73 ? -7.649 -3.868 22.214 1.00 98.31 73 LEU A N 1
ATOM 510 C CA . LEU A 1 73 ? -7.321 -2.998 23.336 1.00 98.31 73 LEU A CA 1
ATOM 511 C C . LEU A 1 73 ? -8.339 -3.189 24.448 1.00 98.31 73 LEU A C 1
ATOM 513 O O . LEU A 1 73 ? -9.534 -3.295 24.173 1.00 98.31 73 LEU A O 1
ATOM 517 N N . THR A 1 74 ? -7.859 -3.175 25.688 1.00 98.06 74 THR A N 1
ATOM 518 C CA . THR A 1 74 ? -8.699 -3.315 26.876 1.00 98.06 74 THR A CA 1
ATOM 519 C C . THR A 1 74 ? -8.369 -2.227 27.891 1.00 98.06 74 THR A C 1
ATOM 521 O O . THR A 1 74 ? -7.203 -1.866 28.095 1.00 98.06 74 THR A O 1
ATOM 524 N N . TRP A 1 75 ? -9.416 -1.736 28.542 1.00 98.25 75 TRP A N 1
ATOM 525 C CA . TRP A 1 75 ? -9.357 -0.849 29.693 1.00 98.25 75 TRP A CA 1
ATOM 526 C C . TRP A 1 75 ? -10.114 -1.483 30.848 1.00 98.25 75 TRP A C 1
ATOM 528 O O . TRP A 1 75 ? -11.243 -1.944 30.666 1.00 98.25 75 TRP A O 1
ATOM 538 N N . LEU A 1 76 ? -9.502 -1.479 32.028 1.00 97.19 76 LEU A N 1
ATOM 539 C CA . LEU A 1 76 ? -10.229 -1.642 33.282 1.00 97.19 76 LEU A CA 1
ATOM 540 C C . LEU A 1 76 ? -10.888 -0.313 33.663 1.00 97.19 76 LEU A C 1
ATOM 542 O O . LEU A 1 76 ? -10.429 0.757 33.257 1.00 97.19 76 LEU A O 1
ATOM 546 N N . ASP A 1 77 ? -11.942 -0.377 34.469 1.00 95.81 77 ASP A N 1
ATOM 547 C CA . ASP A 1 77 ? -12.627 0.794 35.024 1.00 95.81 77 ASP A CA 1
ATOM 548 C C . ASP A 1 77 ? -11.690 1.773 35.746 1.00 95.81 77 ASP A C 1
ATOM 550 O O . ASP A 1 77 ? -11.837 2.988 35.622 1.00 95.81 77 ASP A O 1
ATOM 554 N N . THR A 1 78 ? -10.658 1.260 36.410 1.00 96.00 78 THR A N 1
ATOM 555 C CA . THR A 1 78 ? -9.607 2.046 37.076 1.00 96.00 78 THR A CA 1
ATOM 556 C C . THR A 1 78 ? -8.578 2.674 36.132 1.00 96.00 78 THR A C 1
ATOM 558 O O . THR A 1 78 ? -7.799 3.524 36.560 1.00 96.00 78 THR A O 1
ATOM 561 N N . GLU A 1 79 ? -8.563 2.290 34.855 1.00 96.62 79 GLU A N 1
ATOM 562 C CA . GLU A 1 79 ? -7.546 2.684 33.871 1.00 96.62 79 GLU A CA 1
ATOM 563 C C . GLU A 1 79 ? -8.119 3.492 32.701 1.00 96.62 79 GLU A C 1
ATOM 565 O O . GLU A 1 79 ? -7.415 3.717 31.719 1.00 96.62 79 GLU A O 1
ATOM 570 N N . TRP A 1 80 ? -9.381 3.926 32.775 1.00 96.31 80 TRP A N 1
ATOM 571 C CA . TRP A 1 80 ? -10.097 4.581 31.670 1.00 96.31 80 TRP A CA 1
ATOM 572 C C . TRP A 1 80 ? -9.336 5.767 31.049 1.00 96.31 80 TRP A C 1
ATOM 574 O O . TRP A 1 80 ? -9.390 5.979 29.841 1.00 96.31 80 TRP A O 1
ATOM 584 N N . ASN A 1 81 ? -8.592 6.513 31.870 1.00 96.56 81 ASN A N 1
ATOM 585 C CA . ASN A 1 81 ? -7.835 7.694 31.460 1.00 96.56 81 ASN A CA 1
ATOM 586 C C . ASN A 1 81 ? -6.477 7.360 30.818 1.00 96.56 81 ASN A C 1
ATOM 588 O O . ASN A 1 81 ? -5.781 8.260 30.343 1.00 96.56 81 ASN A O 1
ATOM 592 N N . GLN A 1 82 ? -6.067 6.088 30.803 1.00 98.06 82 GLN A N 1
ATOM 593 C CA . GLN A 1 82 ? -4.852 5.664 30.123 1.00 98.06 82 GLN A CA 1
ATOM 594 C C . GLN A 1 82 ? -5.100 5.597 28.617 1.00 98.06 82 GLN A C 1
ATOM 596 O O . GLN A 1 82 ? -5.957 4.862 28.132 1.00 98.06 82 GLN A O 1
ATOM 601 N N . THR A 1 83 ? -4.297 6.322 27.845 1.00 98.00 83 THR A N 1
ATOM 602 C CA . THR A 1 83 ? -4.284 6.163 26.387 1.00 98.00 83 THR A CA 1
ATOM 603 C C . THR A 1 83 ? -3.633 4.829 26.022 1.00 98.00 83 THR A C 1
ATOM 605 O O . THR A 1 83 ? -2.569 4.485 26.543 1.00 98.00 83 THR A O 1
ATOM 608 N N . ARG A 1 84 ? -4.248 4.079 25.107 1.00 98.38 84 ARG A N 1
ATOM 609 C CA . ARG A 1 84 ? -3.688 2.835 24.558 1.00 98.38 84 ARG A CA 1
ATOM 610 C C . ARG A 1 84 ? -3.276 3.059 23.109 1.00 98.38 84 ARG A C 1
ATOM 612 O O . ARG A 1 84 ? -3.903 3.842 22.405 1.00 98.38 84 ARG A O 1
ATOM 619 N N . THR A 1 85 ? -2.236 2.375 22.653 1.00 97.75 85 THR A N 1
ATOM 620 C CA . THR A 1 85 ? -1.701 2.552 21.299 1.00 97.75 85 THR A CA 1
ATOM 621 C C . THR A 1 85 ? -1.914 1.315 20.439 1.00 97.75 85 THR A C 1
ATOM 623 O O . THR A 1 85 ? -1.876 0.181 20.914 1.00 97.75 85 THR A O 1
ATOM 626 N N . LEU A 1 86 ? -2.123 1.555 19.149 1.00 96.94 86 LEU A N 1
ATOM 627 C CA . LEU A 1 86 ? -2.134 0.555 18.090 1.00 96.94 86 LEU A CA 1
ATOM 628 C C . LEU A 1 86 ? -0.993 0.856 17.137 1.00 96.94 86 LEU A C 1
ATOM 630 O O . LEU A 1 86 ? -0.794 2.012 16.764 1.00 96.94 86 LEU A O 1
ATOM 634 N N . THR A 1 87 ? -0.307 -0.182 16.686 1.00 98.31 87 THR A N 1
ATOM 635 C CA . THR A 1 87 ? 0.568 -0.119 15.520 1.00 98.31 87 THR A CA 1
ATOM 636 C C . THR A 1 87 ? -0.216 -0.600 14.310 1.00 98.31 87 THR A C 1
ATOM 638 O O . THR A 1 87 ? -0.767 -1.700 14.318 1.00 98.31 87 THR A O 1
ATOM 641 N N . ILE A 1 88 ? -0.272 0.231 13.278 1.00 98.50 88 ILE A N 1
ATOM 642 C CA . ILE A 1 88 ? -0.905 -0.052 11.994 1.00 98.50 88 ILE A CA 1
ATOM 643 C C . ILE A 1 88 ? 0.205 -0.222 10.965 1.00 98.50 88 ILE A C 1
ATOM 645 O O . ILE A 1 88 ? 1.066 0.651 10.838 1.00 98.50 88 ILE A O 1
ATOM 649 N N . SER A 1 89 ? 0.170 -1.321 10.222 1.00 98.31 89 SER A N 1
ATOM 650 C CA . SER A 1 89 ? 1.180 -1.673 9.225 1.00 98.31 89 SER A CA 1
ATOM 651 C C . SER A 1 89 ? 0.531 -1.846 7.858 1.00 98.31 89 SER A C 1
ATOM 653 O O . SER A 1 89 ? -0.446 -2.583 7.734 1.00 98.31 89 SER A O 1
ATOM 655 N N . ALA A 1 90 ? 1.079 -1.189 6.836 1.00 98.31 90 ALA A N 1
ATOM 656 C CA . ALA A 1 90 ? 0.704 -1.429 5.446 1.00 98.31 90 ALA A CA 1
ATOM 657 C C . ALA A 1 90 ? 1.549 -2.588 4.917 1.00 98.31 90 ALA A C 1
ATOM 659 O O . ALA A 1 90 ? 2.779 -2.568 5.006 1.00 98.31 90 ALA A O 1
ATOM 660 N N . ILE A 1 91 ? 0.888 -3.614 4.400 1.00 97.81 91 ILE A N 1
ATOM 661 C CA . ILE A 1 91 ? 1.533 -4.830 3.918 1.00 97.81 91 ILE A CA 1
ATOM 662 C C . ILE A 1 91 ? 2.040 -4.555 2.504 1.00 97.81 91 ILE A C 1
ATOM 664 O O . ILE A 1 91 ? 1.258 -4.176 1.643 1.00 97.81 91 ILE A O 1
ATOM 6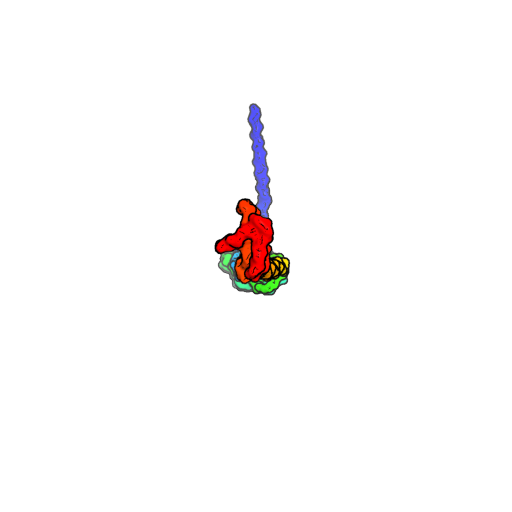68 N N . ALA A 1 92 ? 3.345 -4.719 2.285 1.00 96.44 92 ALA A N 1
ATOM 669 C CA . ALA A 1 92 ? 3.927 -4.613 0.952 1.00 96.44 92 ALA A CA 1
ATOM 670 C C . ALA A 1 92 ? 3.679 -5.884 0.144 1.00 96.44 92 ALA A C 1
ATOM 672 O O . ALA A 1 92 ? 3.832 -6.994 0.671 1.00 96.44 92 ALA A O 1
ATOM 673 N N . ASP A 1 93 ? 3.381 -5.715 -1.142 1.00 93.88 93 ASP A N 1
ATOM 674 C CA . ASP A 1 93 ? 3.366 -6.814 -2.095 1.00 93.88 93 ASP A CA 1
ATOM 675 C C . ASP A 1 93 ? 4.321 -6.579 -3.288 1.00 93.88 93 ASP A C 1
ATOM 677 O O . ASP A 1 93 ? 5.433 -6.089 -3.088 1.00 93.88 93 ASP A O 1
ATOM 681 N N . ARG A 1 94 ? 4.013 -7.130 -4.464 1.00 94.62 94 ARG A N 1
ATOM 682 C CA . ARG A 1 94 ? 4.837 -7.023 -5.690 1.00 94.62 94 ARG A CA 1
ATOM 683 C C . ARG A 1 94 ? 3.983 -6.732 -6.925 1.00 94.62 94 ARG A C 1
ATOM 685 O O . ARG A 1 94 ? 4.382 -7.038 -8.054 1.00 94.62 94 ARG A O 1
ATOM 692 N N . THR A 1 95 ? 2.753 -6.294 -6.713 1.00 94.25 95 THR A N 1
ATOM 693 C CA . THR A 1 95 ? 1.718 -6.144 -7.718 1.00 94.25 95 THR A CA 1
ATOM 694 C C . THR A 1 95 ? 1.147 -4.748 -7.618 1.00 94.25 95 THR A C 1
ATOM 696 O O . THR A 1 95 ? 0.419 -4.433 -6.689 1.00 94.25 95 THR A O 1
ATOM 699 N N . TYR A 1 96 ? 1.350 -3.970 -8.675 1.00 96.62 96 TYR A N 1
ATOM 700 C CA . TYR A 1 96 ? 0.717 -2.669 -8.788 1.00 96.62 96 TYR A CA 1
ATOM 701 C C . TYR A 1 96 ? -0.816 -2.778 -8.747 1.00 96.62 96 TYR A C 1
ATOM 703 O O . TYR A 1 96 ? -1.444 -3.308 -9.674 1.00 96.62 96 TYR A O 1
ATOM 711 N N . LYS A 1 97 ? -1.416 -2.230 -7.694 1.00 94.44 97 LYS A N 1
ATOM 712 C CA . LYS A 1 97 ? -2.863 -2.045 -7.505 1.00 94.44 97 LYS A CA 1
ATOM 713 C C . LYS A 1 97 ? -3.231 -0.570 -7.343 1.00 94.44 97 LYS A C 1
ATOM 715 O O . LYS A 1 97 ? -4.416 -0.234 -7.366 1.00 94.44 97 LYS A O 1
ATOM 720 N N . GLY A 1 98 ? -2.236 0.310 -7.223 1.00 95.81 98 GLY A N 1
ATOM 721 C CA . GLY A 1 98 ? -2.441 1.727 -6.948 1.00 95.81 98 GLY A CA 1
ATOM 722 C C . GLY A 1 98 ? -2.891 1.964 -5.506 1.00 95.81 98 GLY A C 1
ATOM 723 O O . GLY A 1 98 ? -3.201 1.029 -4.773 1.00 95.81 98 GLY A O 1
ATOM 724 N N . ASN A 1 99 ? -2.946 3.231 -5.096 1.00 97.19 99 ASN A N 1
ATOM 725 C CA . ASN A 1 99 ? -3.267 3.585 -3.711 1.00 97.19 99 ASN A CA 1
ATOM 726 C C . ASN A 1 99 ? -4.647 3.054 -3.294 1.00 97.19 99 ASN A C 1
ATOM 728 O O . ASN A 1 99 ? -5.640 3.292 -3.986 1.00 97.19 99 ASN A O 1
ATOM 732 N N . GLN A 1 100 ? -4.720 2.411 -2.129 1.00 97.62 100 GLN A N 1
ATOM 733 C CA . GLN A 1 100 ? -5.961 1.857 -1.585 1.00 97.62 100 GLN A CA 1
ATOM 734 C C . GLN A 1 100 ? -6.383 2.605 -0.322 1.00 97.62 100 GLN A C 1
ATOM 736 O O . GLN A 1 100 ? -5.562 3.165 0.405 1.00 97.62 100 GLN A O 1
ATOM 741 N N . ARG A 1 101 ? -7.689 2.617 -0.040 1.00 98.12 101 ARG A N 1
ATOM 742 C CA . ARG A 1 101 ? -8.235 3.159 1.208 1.00 98.12 101 ARG A CA 1
ATOM 743 C C . ARG A 1 101 ? -8.891 2.047 2.003 1.00 98.12 101 ARG A C 1
ATOM 745 O O . ARG A 1 101 ? -9.878 1.472 1.560 1.00 98.12 101 ARG A O 1
ATOM 752 N N . ILE A 1 102 ? -8.367 1.820 3.197 1.00 98.19 102 ILE A N 1
ATOM 753 C CA . ILE A 1 102 ? -8.771 0.768 4.118 1.00 98.19 102 ILE A CA 1
ATOM 754 C C . ILE A 1 102 ? -9.372 1.411 5.363 1.00 98.19 102 ILE A C 1
ATOM 756 O O . ILE A 1 102 ? -8.801 2.333 5.946 1.00 98.19 102 ILE A O 1
ATOM 760 N N . SER A 1 103 ? -10.535 0.930 5.788 1.00 98.12 103 SER A N 1
ATOM 761 C CA . SER A 1 103 ? -11.101 1.268 7.093 1.00 98.12 103 SER A CA 1
ATOM 762 C C . SER A 1 103 ? -10.696 0.230 8.133 1.00 98.12 103 SER A C 1
ATOM 764 O O . SER A 1 103 ? -10.861 -0.972 7.898 1.00 98.12 103 SER A O 1
ATOM 766 N N . LEU A 1 104 ? -10.220 0.701 9.285 1.00 98.25 104 LEU A N 1
ATOM 767 C CA . LEU A 1 104 ? -10.145 -0.077 10.516 1.00 98.25 104 LEU A CA 1
ATOM 768 C C . LEU A 1 104 ? -11.309 0.325 11.417 1.00 98.25 104 LEU A C 1
ATOM 770 O O . LEU A 1 104 ? -11.512 1.517 11.646 1.00 98.25 104 LEU A O 1
ATOM 774 N N . SER A 1 105 ? -12.045 -0.642 11.952 1.00 97.56 105 SER A N 1
ATOM 775 C CA . SER A 1 105 ? -13.204 -0.380 12.810 1.00 97.56 105 SER A CA 1
ATOM 776 C C . SER A 1 105 ? -13.246 -1.298 14.023 1.00 97.56 105 SER A C 1
ATOM 778 O O . SER A 1 105 ? -12.891 -2.475 13.930 1.00 97.56 105 SER A O 1
ATOM 780 N N . ALA A 1 106 ? -13.728 -0.768 15.143 1.00 98.19 106 ALA A N 1
ATOM 781 C CA . ALA A 1 106 ? -14.026 -1.530 16.348 1.00 98.19 106 ALA A CA 1
ATOM 782 C C . ALA A 1 106 ? -15.351 -1.060 16.957 1.00 98.19 106 ALA A C 1
ATOM 784 O O . ALA A 1 106 ? -15.695 0.121 16.892 1.00 98.19 106 ALA A O 1
ATOM 785 N N . THR A 1 107 ? -16.074 -1.993 17.573 1.00 98.38 107 THR A N 1
ATOM 786 C CA . THR A 1 107 ? -17.245 -1.700 18.409 1.00 98.38 107 THR A CA 1
ATOM 787 C C . THR A 1 107 ? -16.880 -1.978 19.859 1.00 98.38 107 THR A C 1
ATOM 789 O O . THR A 1 107 ? -16.313 -3.029 20.159 1.00 98.38 107 THR A O 1
ATOM 792 N N . ALA A 1 108 ? -17.185 -1.041 20.751 1.00 98.12 108 ALA A N 1
ATOM 793 C CA . ALA A 1 108 ? -16.919 -1.168 22.173 1.00 98.12 108 ALA A CA 1
ATOM 794 C C . ALA A 1 108 ? -17.816 -2.233 22.805 1.00 98.12 108 ALA A C 1
ATOM 796 O O . ALA A 1 108 ? -19.047 -2.137 22.779 1.00 98.12 108 ALA A O 1
ATOM 797 N N . VAL A 1 109 ? -17.180 -3.228 23.419 1.00 98.06 109 VAL A N 1
ATOM 798 C CA . VAL A 1 109 ? -17.840 -4.242 24.238 1.00 98.06 109 VAL A CA 1
ATOM 799 C C . VAL A 1 109 ? -17.573 -3.901 25.699 1.00 98.06 109 VAL A C 1
ATOM 801 O O . VAL A 1 109 ? -16.441 -3.964 26.175 1.00 98.06 109 VAL A O 1
ATOM 804 N N . SER A 1 110 ? -18.622 -3.488 26.408 1.00 96.75 110 SER A N 1
ATOM 805 C CA . SER A 1 110 ? -18.552 -3.123 27.823 1.00 96.75 110 SER A CA 1
ATOM 806 C C . SER A 1 110 ? -19.920 -3.249 28.492 1.00 96.75 110 SER A C 1
ATOM 808 O O . SER A 1 110 ? -20.955 -3.108 27.836 1.00 96.75 110 SER A O 1
ATOM 810 N N . ALA A 1 111 ? -19.911 -3.467 29.809 1.00 96.12 111 ALA A N 1
ATOM 811 C CA . ALA A 1 111 ? -21.090 -3.339 30.666 1.00 96.12 111 ALA A CA 1
ATOM 812 C C . ALA A 1 111 ? -21.423 -1.872 31.006 1.00 96.12 111 ALA A C 1
ATOM 814 O O . ALA A 1 111 ? -22.440 -1.609 31.645 1.00 96.12 111 ALA A O 1
ATOM 815 N N . SER A 1 112 ? -20.576 -0.919 30.603 1.00 96.31 112 SER A N 1
ATOM 816 C CA . SER A 1 112 ? -20.852 0.503 30.770 1.00 96.31 112 SER A CA 1
ATOM 817 C C . SER A 1 112 ? -21.867 0.988 29.743 1.00 96.31 112 SER A C 1
ATOM 819 O O . SER A 1 112 ? -21.598 0.944 28.542 1.00 96.31 112 SER A O 1
ATOM 821 N N . GLU A 1 113 ? -23.004 1.511 30.205 1.00 95.19 113 GLU A N 1
ATOM 822 C CA . GLU A 1 113 ? -24.054 2.071 29.338 1.00 95.19 113 GLU A CA 1
ATOM 823 C C . GLU A 1 113 ? -23.544 3.223 28.465 1.00 95.19 113 GLU A C 1
ATOM 825 O O . GLU A 1 113 ? -24.026 3.432 27.353 1.00 95.19 113 GLU A O 1
ATOM 830 N N . TYR A 1 114 ? -22.539 3.960 28.944 1.00 95.94 114 TYR A N 1
ATOM 831 C CA . TYR A 1 114 ? -21.982 5.086 28.210 1.00 95.94 114 TYR A CA 1
ATOM 832 C C . TYR A 1 114 ? -21.208 4.644 26.960 1.00 95.94 114 TYR A C 1
ATOM 834 O O . TYR A 1 114 ? -21.293 5.312 25.925 1.00 95.94 114 TYR A O 1
ATOM 842 N N . TYR A 1 115 ? -20.493 3.518 27.041 1.00 97.12 115 TYR A N 1
ATOM 843 C CA . TYR A 1 115 ? -19.618 3.033 25.973 1.00 97.12 115 TYR A CA 1
ATOM 844 C C . TYR A 1 115 ? -20.187 1.878 25.155 1.00 97.12 115 TYR A C 1
ATOM 846 O O . TYR A 1 115 ? -19.763 1.694 24.016 1.00 97.12 115 TYR A O 1
ATOM 854 N N . SER A 1 116 ? -21.105 1.086 25.709 1.00 96.06 116 SER A N 1
ATOM 855 C CA . SER A 1 116 ? -21.596 -0.132 25.063 1.00 96.06 116 SER A CA 1
ATOM 856 C C . SER A 1 116 ? -22.143 0.151 23.659 1.00 96.06 116 SER A C 1
ATOM 858 O O . SER A 1 116 ? -22.999 1.015 23.473 1.00 96.06 116 SER A O 1
ATOM 860 N N . GLY A 1 117 ? -21.616 -0.553 22.653 1.00 95.88 117 GLY A N 1
ATOM 861 C CA . GLY A 1 117 ? -22.041 -0.413 21.258 1.00 95.88 117 GLY A CA 1
ATOM 862 C C . GLY A 1 117 ? -21.502 0.821 20.525 1.00 95.88 117 GLY A C 1
ATOM 863 O O . GLY A 1 117 ? -21.796 0.990 19.341 1.00 95.88 117 GLY A O 1
ATOM 864 N N . PHE A 1 118 ? -20.701 1.676 21.172 1.00 96.75 118 PHE A N 1
ATOM 865 C CA . PHE A 1 118 ? -20.070 2.802 20.486 1.00 96.75 118 PHE A CA 1
ATOM 866 C C . PHE A 1 118 ? -19.021 2.308 19.485 1.00 96.75 118 PHE A C 1
ATOM 868 O O . PHE A 1 118 ? -18.279 1.363 19.756 1.00 96.75 118 PHE A O 1
ATOM 875 N N . GLN A 1 119 ? -18.949 2.955 18.324 1.00 95.81 119 GLN A N 1
ATOM 876 C CA . GLN A 1 119 ? -18.043 2.567 17.248 1.00 95.81 119 GLN A CA 1
ATOM 877 C C . GLN A 1 119 ? -16.919 3.582 17.081 1.00 95.81 119 GLN A C 1
ATOM 879 O O . GLN A 1 119 ? -17.137 4.791 17.130 1.00 95.81 119 GLN A O 1
ATOM 884 N N . VAL A 1 120 ? -15.721 3.074 16.815 1.00 96.25 120 VAL A N 1
ATOM 885 C CA . VAL A 1 120 ? -14.557 3.863 16.411 1.00 96.25 120 VAL A CA 1
ATOM 886 C C . VAL A 1 120 ? -14.094 3.387 15.041 1.00 96.25 120 VAL A C 1
ATOM 888 O O . VAL A 1 120 ? -14.070 2.186 14.767 1.00 96.25 120 VAL A O 1
ATOM 891 N N . SER A 1 121 ? -13.734 4.333 14.174 1.00 96.62 121 SER A N 1
ATOM 892 C CA . SER A 1 121 ? -13.227 4.050 12.834 1.00 96.62 121 SER A CA 1
ATOM 893 C C . SER A 1 121 ? -12.001 4.900 12.534 1.00 96.62 121 SER A C 1
ATOM 895 O O . SER A 1 121 ? -11.968 6.091 12.834 1.00 96.62 121 SER A O 1
ATOM 897 N N . ILE A 1 122 ? -11.019 4.285 11.884 1.00 98.00 122 ILE A N 1
ATOM 898 C CA . ILE A 1 122 ? -9.769 4.905 11.444 1.00 98.00 122 ILE A CA 1
ATOM 899 C C . ILE A 1 122 ? -9.664 4.676 9.938 1.00 98.00 122 ILE A C 1
ATOM 901 O O . ILE A 1 122 ? -9.841 3.554 9.462 1.00 98.00 122 ILE A O 1
ATOM 905 N N . SER A 1 123 ? -9.405 5.736 9.178 1.00 98.31 123 SER A N 1
ATOM 906 C CA . SER A 1 123 ? -9.168 5.646 7.735 1.00 98.31 123 SER A CA 1
ATOM 907 C C . SER A 1 123 ? -7.675 5.565 7.457 1.00 98.31 123 SER A C 1
ATOM 909 O O . SER A 1 123 ? -6.923 6.456 7.841 1.00 98.31 123 SER A O 1
ATOM 911 N N . VAL A 1 124 ? -7.251 4.527 6.746 1.00 98.56 124 VAL A N 1
ATOM 912 C CA . VAL A 1 124 ? -5.861 4.298 6.349 1.00 98.56 124 VAL A CA 1
ATOM 913 C C . VAL A 1 124 ? -5.786 4.345 4.827 1.00 98.56 124 VAL A C 1
ATOM 915 O O . VAL A 1 124 ? -6.500 3.618 4.148 1.00 98.56 124 VAL A O 1
ATOM 918 N N . SER A 1 125 ? -4.952 5.216 4.271 1.00 98.31 125 SER A N 1
ATOM 919 C CA . SER A 1 125 ? -4.631 5.220 2.840 1.00 98.31 125 SER A CA 1
ATOM 920 C C . SER A 1 125 ? -3.268 4.564 2.649 1.00 98.31 125 SER A C 1
ATOM 922 O O . SER A 1 125 ? -2.280 5.077 3.177 1.00 98.31 125 SER A O 1
ATOM 924 N N . THR A 1 126 ? -3.209 3.438 1.940 1.00 98.12 126 THR A N 1
ATOM 925 C CA . THR A 1 126 ? -1.945 2.799 1.564 1.00 98.12 126 THR A CA 1
ATOM 926 C C . THR A 1 126 ? -1.409 3.446 0.288 1.00 98.12 126 THR A C 1
ATOM 928 O O . THR A 1 126 ? -2.162 3.703 -0.655 1.00 98.12 126 THR A O 1
ATOM 931 N N . ILE A 1 127 ? -0.119 3.778 0.277 1.00 98.06 127 ILE A N 1
ATOM 932 C CA . ILE A 1 127 ? 0.568 4.352 -0.881 1.00 98.06 127 ILE A CA 1
ATOM 933 C C . ILE A 1 127 ? 1.335 3.231 -1.569 1.00 98.06 127 ILE A C 1
ATOM 935 O O . ILE A 1 127 ? 2.227 2.633 -0.962 1.00 98.06 127 ILE A O 1
ATOM 939 N N . GLU A 1 128 ? 0.970 3.007 -2.825 1.00 97.44 128 GLU A N 1
ATOM 940 C CA . GLU A 1 128 ? 1.584 2.047 -3.734 1.00 97.44 128 GLU A CA 1
ATOM 941 C C . GLU A 1 128 ? 3.055 2.397 -3.996 1.00 97.44 128 GLU A C 1
ATOM 943 O O . GLU A 1 128 ? 3.405 3.571 -4.163 1.00 97.44 128 GLU A O 1
ATOM 948 N N . ILE A 1 129 ? 3.907 1.375 -4.046 1.00 96.88 129 ILE A N 1
ATOM 949 C CA . ILE A 1 129 ? 5.352 1.511 -4.283 1.00 96.88 129 ILE A CA 1
ATOM 950 C C . ILE A 1 129 ? 5.839 0.706 -5.481 1.00 96.88 129 ILE A C 1
ATOM 952 O O . ILE A 1 129 ? 6.966 0.917 -5.941 1.00 96.88 129 ILE A O 1
ATOM 956 N N . ASP A 1 130 ? 5.023 -0.218 -5.979 1.00 96.50 130 ASP A N 1
ATOM 957 C CA . ASP A 1 130 ? 5.360 -1.015 -7.135 1.00 96.50 130 ASP A CA 1
ATOM 958 C C . ASP A 1 130 ? 5.218 -0.209 -8.421 1.00 96.50 130 ASP A C 1
ATOM 960 O O . ASP A 1 130 ? 4.407 0.707 -8.561 1.00 96.50 130 ASP A O 1
ATOM 964 N N . ARG A 1 131 ? 6.037 -0.575 -9.406 1.00 95.44 131 ARG A N 1
ATOM 965 C CA . ARG A 1 131 ? 5.974 0.044 -10.728 1.00 95.44 131 ARG A CA 1
ATOM 966 C C . ARG A 1 131 ? 4.707 -0.390 -11.441 1.00 95.44 131 ARG A C 1
ATOM 968 O O . ARG A 1 131 ? 4.424 -1.583 -11.566 1.00 95.44 131 ARG A O 1
ATOM 975 N N . SER A 1 132 ? 4.013 0.580 -12.012 1.00 96.19 132 SER A N 1
ATOM 976 C CA . SER A 1 132 ? 2.892 0.327 -12.898 1.00 96.19 132 SER A CA 1
ATOM 977 C C . SER A 1 132 ? 3.338 -0.428 -14.159 1.00 96.19 132 SER A C 1
ATOM 979 O O . SER A 1 132 ? 4.481 -0.294 -14.618 1.00 96.19 132 SER A O 1
ATOM 981 N N . PRO A 1 133 ? 2.426 -1.173 -14.807 1.00 94.62 133 PRO A N 1
ATOM 982 C CA . PRO A 1 133 ? 2.708 -1.798 -16.097 1.00 94.62 133 PRO A CA 1
ATOM 983 C C . PRO A 1 133 ? 3.195 -0.801 -17.161 1.00 94.62 133 PRO A C 1
ATOM 985 O O . PRO A 1 133 ? 4.019 -1.153 -18.003 1.00 94.62 133 PRO A O 1
ATOM 988 N N . ALA A 1 134 ? 2.724 0.449 -17.107 1.00 95.12 134 ALA A N 1
ATOM 989 C CA . ALA A 1 134 ? 3.143 1.508 -18.019 1.00 95.12 134 ALA A CA 1
ATOM 990 C C . ALA A 1 134 ? 4.607 1.921 -17.800 1.00 95.12 134 ALA A C 1
ATOM 992 O O . ALA A 1 134 ? 5.347 2.061 -18.770 1.00 95.12 134 ALA A O 1
ATOM 993 N N . GLU A 1 135 ? 5.050 2.062 -16.548 1.00 95.50 135 GLU A N 1
ATOM 994 C CA . GLU A 1 135 ? 6.454 2.359 -16.224 1.00 95.50 135 GLU A CA 1
ATOM 995 C C . GLU A 1 135 ? 7.381 1.217 -16.645 1.00 95.50 135 GLU A C 1
ATOM 997 O O . GLU A 1 135 ? 8.449 1.456 -17.209 1.00 95.50 135 GLU A O 1
ATOM 1002 N N . ILE A 1 136 ? 6.955 -0.032 -16.433 1.00 96.62 136 ILE A N 1
ATOM 1003 C CA . ILE A 1 136 ? 7.703 -1.213 -16.880 1.00 96.62 136 ILE A CA 1
ATOM 1004 C C . ILE A 1 136 ? 7.816 -1.229 -18.412 1.00 96.62 136 ILE A C 1
ATOM 1006 O O . ILE A 1 136 ? 8.901 -1.457 -18.948 1.00 96.62 136 ILE A O 1
ATOM 1010 N N . ALA A 1 137 ? 6.721 -0.954 -19.127 1.00 96.94 137 ALA A N 1
ATOM 1011 C CA . ALA A 1 137 ? 6.713 -0.905 -20.587 1.00 96.94 137 ALA A CA 1
ATOM 1012 C C . ALA A 1 137 ? 7.567 0.245 -21.143 1.00 96.94 137 ALA A C 1
ATOM 1014 O O . ALA A 1 137 ? 8.276 0.056 -22.131 1.00 96.94 137 ALA A O 1
ATOM 1015 N N . ALA A 1 138 ? 7.537 1.418 -20.506 1.00 97.50 138 ALA A N 1
ATOM 1016 C CA . ALA A 1 138 ? 8.348 2.565 -20.898 1.00 97.50 138 ALA A CA 1
ATOM 1017 C C . ALA A 1 138 ? 9.848 2.271 -20.759 1.00 97.50 138 ALA A C 1
ATOM 1019 O O . ALA A 1 138 ? 10.620 2.559 -21.674 1.00 97.50 138 ALA A O 1
ATOM 1020 N N . GLU A 1 139 ? 10.256 1.640 -19.656 1.00 97.00 139 GLU A N 1
ATOM 1021 C CA . GLU A 1 139 ? 11.649 1.238 -19.456 1.00 97.00 139 GLU A CA 1
ATOM 1022 C C . GLU A 1 139 ? 12.082 0.179 -20.478 1.00 97.00 139 GLU A C 1
ATOM 1024 O O . GLU A 1 139 ? 13.146 0.299 -21.084 1.00 97.00 139 GLU A O 1
ATOM 1029 N N . ALA A 1 140 ? 11.233 -0.816 -20.751 1.00 97.25 140 ALA A N 1
ATOM 1030 C CA . ALA A 1 140 ? 11.509 -1.814 -21.781 1.00 97.25 140 ALA A CA 1
ATOM 1031 C C . ALA A 1 140 ? 11.657 -1.182 -23.178 1.00 97.25 140 ALA A C 1
ATOM 1033 O O . ALA A 1 140 ? 12.565 -1.542 -23.930 1.00 97.25 140 ALA A O 1
ATOM 1034 N N . ALA A 1 141 ? 10.808 -0.208 -23.516 1.00 97.38 141 ALA A N 1
ATOM 1035 C CA . ALA A 1 141 ? 10.885 0.520 -24.779 1.00 97.38 141 ALA A CA 1
ATOM 1036 C C . ALA A 1 141 ? 12.166 1.360 -24.888 1.00 97.38 141 ALA A C 1
ATOM 1038 O O . ALA A 1 141 ? 12.791 1.386 -25.949 1.00 97.38 141 ALA A O 1
ATOM 1039 N N . ARG A 1 142 ? 12.595 2.005 -23.795 1.00 97.44 142 ARG A N 1
ATOM 1040 C CA . ARG A 1 142 ? 13.853 2.763 -23.747 1.00 97.44 142 ARG A CA 1
ATOM 1041 C C . ARG A 1 142 ? 15.057 1.857 -23.988 1.00 97.44 142 ARG A C 1
ATOM 1043 O O . ARG A 1 142 ? 15.880 2.159 -24.846 1.00 97.44 142 ARG A O 1
ATOM 1050 N N . VAL A 1 143 ? 15.119 0.723 -23.292 1.00 98.06 143 VAL A N 1
ATOM 1051 C CA . VAL A 1 143 ? 16.198 -0.262 -23.451 1.00 98.06 143 VAL A CA 1
ATOM 1052 C C . VAL A 1 143 ? 16.233 -0.820 -24.878 1.00 98.06 143 VAL A C 1
ATOM 1054 O O . VAL A 1 143 ? 17.309 -0.945 -25.463 1.00 98.06 143 VAL A O 1
ATOM 1057 N N . ALA A 1 144 ? 15.072 -1.103 -25.477 1.00 97.25 144 ALA A N 1
ATOM 1058 C CA . ALA A 1 144 ? 14.994 -1.547 -26.867 1.00 97.25 144 ALA A CA 1
ATOM 1059 C C . ALA A 1 144 ? 15.492 -0.470 -27.850 1.00 97.25 144 ALA A C 1
ATOM 1061 O O . ALA A 1 144 ? 16.280 -0.769 -28.745 1.00 97.25 144 ALA A O 1
ATOM 1062 N N . ALA A 1 145 ? 15.099 0.792 -27.652 1.00 97.25 145 ALA A N 1
ATOM 1063 C CA . ALA A 1 145 ? 15.540 1.903 -28.492 1.00 97.25 145 ALA A CA 1
ATOM 1064 C C . ALA A 1 145 ? 17.055 2.152 -28.389 1.00 97.25 145 ALA A C 1
ATOM 1066 O O . ALA A 1 145 ? 17.714 2.386 -29.404 1.00 97.25 145 ALA A O 1
ATOM 1067 N N . GLU A 1 146 ? 17.623 2.070 -27.184 1.00 97.25 146 GLU A N 1
ATOM 1068 C CA . GLU A 1 146 ? 19.069 2.172 -26.960 1.00 97.25 146 GLU A CA 1
ATOM 1069 C C . GLU A 1 146 ? 19.825 1.020 -27.640 1.00 97.25 146 GLU A C 1
ATOM 1071 O O . GLU A 1 146 ? 20.850 1.252 -28.284 1.00 97.25 146 GLU A O 1
ATOM 1076 N N . ALA A 1 147 ? 19.299 -0.208 -27.577 1.00 96.88 147 ALA A N 1
ATOM 1077 C CA . ALA A 1 147 ? 19.881 -1.362 -28.261 1.00 96.88 147 ALA A CA 1
ATOM 1078 C C . ALA A 1 147 ? 19.854 -1.208 -29.794 1.00 96.88 147 ALA A C 1
ATOM 1080 O O . ALA A 1 147 ? 20.865 -1.451 -30.464 1.00 96.88 147 ALA A O 1
ATOM 1081 N N . ASP A 1 148 ? 18.736 -0.745 -30.355 1.00 97.75 148 ASP A N 1
ATOM 1082 C CA . ASP A 1 148 ? 18.605 -0.471 -31.789 1.00 97.75 148 ASP A CA 1
ATOM 1083 C C . ASP A 1 148 ? 19.550 0.648 -32.246 1.00 97.75 148 ASP A C 1
ATOM 1085 O O . ASP A 1 148 ? 20.187 0.545 -33.301 1.00 97.75 148 ASP A O 1
ATOM 1089 N N . ALA A 1 149 ? 19.681 1.712 -31.451 1.00 97.00 149 ALA A N 1
ATOM 1090 C CA . ALA A 1 149 ? 20.619 2.797 -31.714 1.00 97.00 149 ALA A CA 1
ATOM 1091 C C . ALA A 1 149 ? 22.074 2.309 -31.661 1.00 97.00 149 ALA A C 1
ATOM 1093 O O . ALA A 1 149 ? 22.862 2.643 -32.548 1.00 97.00 149 ALA A O 1
ATOM 1094 N N . ALA A 1 150 ? 22.426 1.467 -30.686 1.00 97.12 150 ALA A N 1
ATOM 1095 C CA . ALA A 1 150 ? 23.759 0.885 -30.567 1.00 97.12 150 ALA A CA 1
ATOM 1096 C C . ALA A 1 150 ? 24.110 -0.011 -31.766 1.00 97.12 150 ALA A C 1
ATOM 1098 O O . ALA A 1 150 ? 25.232 0.051 -32.278 1.00 97.12 150 ALA A O 1
ATOM 1099 N N . LYS A 1 151 ? 23.152 -0.801 -32.270 1.00 97.69 151 LYS A N 1
ATOM 1100 C CA . LYS A 1 151 ? 23.348 -1.616 -33.477 1.00 97.69 151 LYS A CA 1
ATOM 1101 C C . LYS A 1 151 ? 23.613 -0.745 -34.708 1.00 97.69 151 LYS A C 1
ATOM 1103 O O . LYS A 1 151 ? 24.597 -0.977 -35.409 1.00 97.69 151 LYS A O 1
ATOM 1108 N N . LYS A 1 152 ? 22.793 0.286 -34.934 1.00 97.88 152 LYS A N 1
ATOM 1109 C CA . LYS A 1 152 ? 22.978 1.231 -36.051 1.00 97.88 152 LYS A CA 1
ATOM 1110 C C . LYS A 1 152 ? 24.302 1.986 -35.945 1.00 97.88 152 LYS A C 1
ATOM 1112 O O . LYS A 1 152 ? 24.986 2.156 -36.947 1.00 97.88 152 LYS A O 1
ATOM 1117 N N . ALA A 1 153 ? 24.699 2.385 -34.737 1.00 97.44 153 ALA A N 1
ATOM 1118 C CA . ALA A 1 153 ? 25.981 3.039 -34.499 1.00 97.44 153 ALA A CA 1
ATOM 1119 C C . ALA A 1 153 ? 27.166 2.117 -34.827 1.00 97.44 153 ALA A C 1
ATOM 1121 O O . ALA A 1 153 ? 28.149 2.571 -35.412 1.00 97.44 153 ALA A O 1
ATOM 1122 N N . LYS A 1 154 ? 27.068 0.818 -34.512 1.00 97.88 154 LYS A N 1
ATOM 1123 C CA . LYS A 1 154 ? 28.078 -0.173 -34.905 1.00 97.88 154 LYS A CA 1
ATOM 1124 C C . LYS A 1 154 ? 28.157 -0.318 -36.425 1.00 97.88 154 LYS A C 1
ATOM 1126 O O . LYS A 1 154 ? 29.247 -0.227 -36.973 1.00 97.88 154 LYS A O 1
ATOM 1131 N N . GLU A 1 155 ? 27.023 -0.4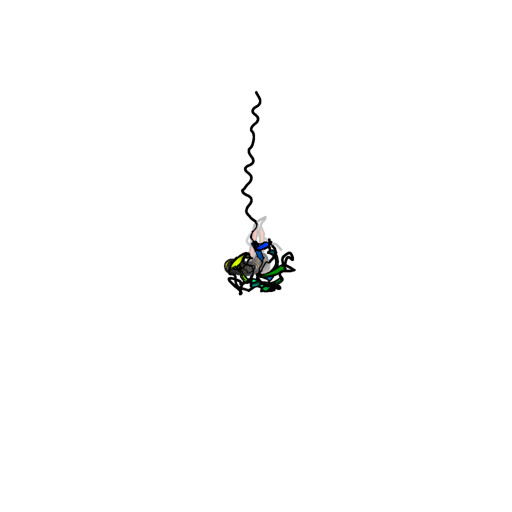80 -37.106 1.00 97.81 155 GLU A N 1
ATOM 1132 C CA . GLU A 1 155 ? 26.972 -0.573 -38.574 1.00 97.81 155 GLU A CA 1
ATOM 1133 C C . GLU A 1 155 ? 27.538 0.687 -39.249 1.00 97.81 155 GLU A C 1
ATOM 1135 O O . GLU A 1 155 ? 28.338 0.597 -40.179 1.00 97.81 155 GLU A O 1
ATOM 1140 N N . GLN A 1 156 ? 27.189 1.872 -38.744 1.00 96.25 156 GLN A N 1
ATOM 1141 C CA . GLN A 1 156 ? 27.711 3.136 -39.255 1.00 96.25 156 GLN A CA 1
ATOM 1142 C C . GLN A 1 156 ? 29.214 3.282 -39.001 1.00 96.25 156 GLN A C 1
ATOM 1144 O O . GLN A 1 156 ? 29.926 3.810 -39.857 1.00 96.25 156 GLN A O 1
ATOM 1149 N N . LYS A 1 157 ? 29.717 2.805 -37.857 1.00 97.62 157 LYS A N 1
ATOM 1150 C CA . LYS A 1 157 ? 31.150 2.805 -37.557 1.00 97.62 157 LYS A CA 1
ATOM 1151 C C . LYS A 1 157 ? 31.921 1.911 -38.528 1.00 97.62 157 LYS A C 1
ATOM 1153 O O . LYS A 1 157 ? 32.887 2.385 -39.114 1.00 97.62 157 LYS A O 1
ATOM 1158 N N . GLU A 1 158 ? 31.462 0.681 -38.751 1.00 96.94 158 GLU A N 1
ATOM 1159 C CA . GLU A 1 158 ? 32.054 -0.246 -39.731 1.00 96.94 158 GLU A CA 1
ATOM 1160 C C . GLU A 1 158 ? 32.071 0.377 -41.136 1.00 96.94 158 GLU A C 1
ATOM 1162 O O . GLU A 1 158 ? 33.097 0.384 -41.815 1.00 96.94 158 GLU A O 1
ATOM 1167 N N . LEU A 1 159 ? 30.959 0.994 -41.556 1.00 96.25 159 LEU A N 1
ATOM 1168 C CA . LEU A 1 159 ? 30.888 1.680 -42.847 1.00 96.25 159 LEU A CA 1
ATOM 1169 C C . LEU A 1 159 ? 31.860 2.865 -42.929 1.00 96.25 159 LEU A C 1
ATOM 1171 O O . LEU A 1 159 ? 32.474 3.088 -43.970 1.00 96.25 159 LEU A O 1
ATOM 1175 N N . THR A 1 160 ? 32.015 3.616 -41.839 1.00 96.56 160 THR A N 1
ATOM 1176 C CA . THR A 1 160 ? 32.944 4.752 -41.768 1.00 96.56 160 THR A CA 1
ATOM 1177 C C . THR A 1 160 ? 34.396 4.285 -41.857 1.00 96.56 160 THR A C 1
ATOM 1179 O O . THR A 1 160 ? 35.188 4.898 -42.575 1.00 96.56 160 THR A O 1
ATOM 1182 N N . GLU A 1 161 ? 34.746 3.179 -41.194 1.00 96.38 161 GLU A N 1
ATOM 1183 C CA . GLU A 1 161 ? 36.078 2.576 -41.298 1.00 96.38 161 GLU A CA 1
ATOM 1184 C C . GLU A 1 161 ? 36.362 2.102 -42.727 1.00 96.38 161 GLU A C 1
ATOM 1186 O O . GLU A 1 161 ? 37.417 2.427 -43.273 1.00 96.38 161 GLU A O 1
ATOM 1191 N N . LEU A 1 162 ? 35.403 1.455 -43.396 1.00 94.88 162 LEU A N 1
ATOM 1192 C CA . LEU A 1 162 ? 35.549 1.070 -44.805 1.00 94.88 162 LEU A CA 1
ATOM 1193 C C . LEU A 1 162 ? 35.717 2.285 -45.728 1.00 94.88 162 LEU A C 1
ATOM 1195 O O . LEU A 1 162 ? 36.585 2.288 -46.605 1.00 94.88 162 LEU A O 1
ATOM 1199 N N . LEU A 1 163 ? 34.922 3.339 -45.522 1.00 94.06 163 LEU A N 1
ATOM 1200 C CA . LEU A 1 163 ? 34.984 4.557 -46.330 1.00 94.06 163 LEU A CA 1
ATOM 1201 C C . LEU A 1 163 ? 36.334 5.279 -46.180 1.00 94.06 163 LEU A C 1
ATOM 1203 O O . LEU A 1 163 ? 36.825 5.873 -47.141 1.00 94.06 163 LEU A O 1
ATOM 1207 N N . SER A 1 164 ? 36.970 5.181 -45.007 1.00 94.94 164 SER A N 1
ATOM 1208 C CA . SER A 1 164 ? 38.271 5.804 -44.733 1.00 94.94 164 SER A CA 1
ATOM 1209 C C . SER A 1 164 ? 39.421 5.260 -45.596 1.00 94.94 164 SER A C 1
ATOM 1211 O O . SER A 1 164 ? 40.410 5.960 -45.806 1.00 94.94 164 SER A O 1
ATOM 1213 N N . VAL A 1 165 ? 39.285 4.051 -46.155 1.00 95.12 165 VAL A N 1
ATOM 1214 C CA . VAL A 1 165 ? 40.324 3.396 -46.973 1.00 95.12 165 VAL A CA 1
ATOM 1215 C C . VAL A 1 165 ? 40.264 3.831 -48.447 1.00 95.12 165 VAL A C 1
ATOM 1217 O O . VAL A 1 165 ? 41.243 3.691 -49.186 1.00 95.12 165 VAL A O 1
ATOM 1220 N N . ILE A 1 166 ? 39.149 4.423 -48.894 1.00 95.38 166 ILE A N 1
ATOM 1221 C CA . ILE A 1 166 ? 38.938 4.816 -50.299 1.00 95.38 166 ILE A CA 1
ATOM 1222 C C . ILE A 1 166 ? 40.019 5.779 -50.829 1.00 95.38 166 ILE A C 1
ATOM 1224 O O . ILE A 1 166 ? 40.543 5.519 -51.916 1.00 95.38 166 ILE A O 1
ATOM 1228 N N . PRO A 1 167 ? 40.421 6.853 -50.115 1.00 94.69 167 PRO A N 1
ATOM 1229 C CA . PRO A 1 167 ? 41.464 7.760 -50.598 1.00 94.69 167 PRO A CA 1
ATOM 1230 C C . PRO A 1 167 ? 42.817 7.066 -50.791 1.00 94.69 167 PRO A C 1
ATOM 1232 O O . PRO A 1 167 ? 43.521 7.342 -51.763 1.00 94.69 167 PRO A O 1
ATOM 1235 N N . SER A 1 168 ? 43.170 6.129 -49.906 1.00 94.25 168 SER A N 1
ATOM 1236 C CA . SER A 1 168 ? 44.399 5.338 -50.021 1.00 94.25 168 SER A CA 1
ATOM 1237 C C . SER A 1 168 ? 44.369 4.431 -51.250 1.00 94.25 168 SER A C 1
ATOM 1239 O O . SER A 1 168 ? 45.353 4.373 -51.986 1.00 94.25 168 SER A O 1
ATOM 1241 N N . ILE A 1 169 ? 43.234 3.778 -51.521 1.00 93.00 169 ILE A N 1
ATOM 1242 C CA . ILE A 1 169 ? 43.041 2.958 -52.728 1.00 93.00 169 ILE A CA 1
ATOM 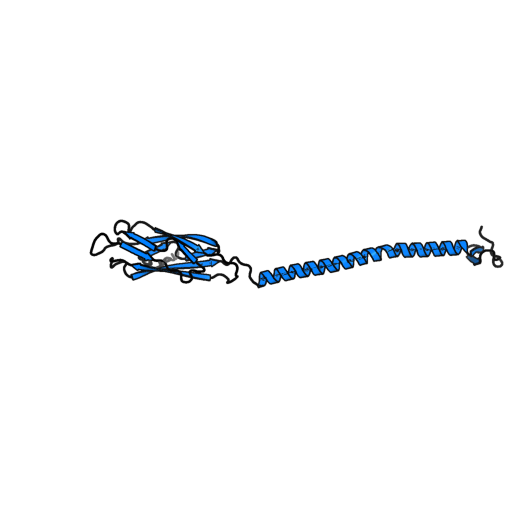1243 C C . ILE A 1 169 ? 43.179 3.820 -53.990 1.00 93.00 169 ILE A C 1
ATOM 1245 O O . ILE A 1 169 ? 43.893 3.440 -54.919 1.00 93.00 169 ILE A O 1
ATOM 1249 N N . ALA A 1 170 ? 42.555 5.002 -54.016 1.00 93.44 170 ALA A N 1
ATOM 1250 C CA . ALA A 1 170 ? 42.660 5.928 -55.142 1.00 93.44 170 ALA A CA 1
ATOM 1251 C C . ALA A 1 170 ? 44.108 6.398 -55.368 1.00 93.44 170 ALA A C 1
ATOM 1253 O O . ALA A 1 170 ? 44.592 6.395 -56.500 1.00 93.44 170 ALA A O 1
ATOM 1254 N N . GLY A 1 171 ? 44.829 6.735 -54.295 1.00 93.62 171 GLY A N 1
ATOM 1255 C CA . GLY A 1 171 ? 46.243 7.108 -54.365 1.00 93.62 171 GLY A CA 1
ATOM 1256 C C . GLY A 1 171 ? 47.130 5.981 -54.902 1.00 93.62 171 GLY A C 1
ATOM 1257 O O . GLY A 1 171 ? 47.970 6.216 -55.771 1.00 93.62 171 GLY A O 1
ATOM 1258 N N . LEU A 1 172 ? 46.918 4.742 -54.447 1.00 95.00 172 LEU A N 1
ATOM 1259 C CA . LEU A 1 172 ? 47.632 3.568 -54.961 1.00 95.00 172 LEU A CA 1
ATOM 1260 C C . LEU A 1 172 ? 47.364 3.343 -56.454 1.00 95.00 172 LEU A C 1
ATOM 1262 O O . LEU A 1 172 ? 48.303 3.065 -57.200 1.00 95.00 172 LEU A O 1
ATOM 1266 N N . ALA A 1 173 ? 46.120 3.513 -56.908 1.00 92.44 173 ALA A N 1
ATOM 1267 C CA . ALA A 1 173 ? 45.765 3.385 -58.320 1.00 92.44 173 ALA A CA 1
ATOM 1268 C C . ALA A 1 173 ? 46.458 4.445 -5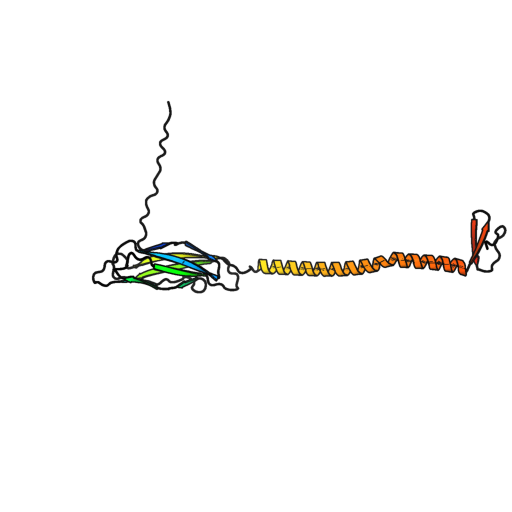9.197 1.00 92.44 173 ALA A C 1
ATOM 1270 O O . ALA A 1 173 ? 46.975 4.112 -60.266 1.00 92.44 173 ALA A O 1
ATOM 1271 N N . LEU A 1 174 ? 46.527 5.700 -58.734 1.00 93.06 174 LEU A N 1
ATOM 1272 C CA . LEU A 1 174 ? 47.247 6.775 -59.428 1.00 93.06 174 LEU A CA 1
ATOM 1273 C C . LEU A 1 174 ? 48.750 6.487 -59.510 1.00 93.06 174 LEU A C 1
ATOM 1275 O O . LEU A 1 174 ? 49.319 6.518 -60.601 1.00 93.06 174 LEU A O 1
ATOM 1279 N N . ASN A 1 175 ? 49.372 6.116 -58.387 1.00 93.62 175 ASN A N 1
ATOM 1280 C CA . ASN A 1 175 ? 50.793 5.763 -58.339 1.00 93.62 175 ASN A CA 1
ATOM 1281 C C . ASN A 1 175 ? 51.123 4.584 -59.265 1.00 93.62 175 ASN A C 1
ATOM 1283 O O . ASN A 1 175 ? 52.146 4.594 -59.950 1.00 93.62 175 ASN A O 1
ATOM 1287 N N . LEU A 1 176 ? 50.250 3.575 -59.323 1.00 93.44 176 LEU A N 1
ATOM 1288 C CA . LEU A 1 176 ? 50.413 2.436 -60.223 1.00 93.44 176 LEU A CA 1
ATOM 1289 C C . LEU A 1 176 ? 50.277 2.849 -61.696 1.00 93.44 176 LEU A C 1
ATOM 1291 O O . LEU A 1 176 ? 51.034 2.361 -62.538 1.00 93.44 176 LEU A O 1
ATOM 1295 N N . GLY A 1 177 ? 49.364 3.769 -62.016 1.00 89.94 177 GLY A N 1
ATOM 1296 C CA . GLY A 1 177 ? 49.221 4.353 -63.351 1.00 89.94 177 GLY A CA 1
ATOM 1297 C C . GLY A 1 177 ? 50.466 5.129 -63.788 1.00 89.94 177 GLY A C 1
ATOM 1298 O O . GLY A 1 177 ? 50.986 4.901 -64.884 1.00 89.94 177 GLY A O 1
ATOM 1299 N N . ASP A 1 178 ? 50.998 5.979 -62.910 1.00 89.00 178 ASP A N 1
ATOM 1300 C CA . ASP A 1 178 ? 52.222 6.744 -63.159 1.00 89.00 178 ASP A CA 1
ATOM 1301 C C . ASP A 1 178 ? 53.445 5.834 -63.313 1.00 89.00 178 ASP A C 1
ATOM 1303 O O . ASP A 1 178 ? 54.243 6.008 -64.242 1.00 89.00 178 ASP A O 1
ATOM 1307 N N . LEU A 1 179 ? 53.566 4.807 -62.467 1.00 89.25 179 LEU A N 1
ATOM 1308 C CA . LEU A 1 179 ? 54.618 3.801 -62.577 1.00 89.25 179 LEU A CA 1
ATOM 1309 C C . LEU A 1 179 ? 54.508 3.018 -63.890 1.00 89.25 179 LEU A C 1
ATOM 1311 O O . LEU A 1 179 ? 55.506 2.847 -64.586 1.00 89.25 179 LEU A O 1
ATOM 1315 N N . THR A 1 180 ? 53.303 2.594 -64.274 1.00 88.44 180 THR A N 1
ATOM 1316 C CA . THR A 1 180 ? 53.051 1.895 -65.544 1.00 88.44 180 THR A CA 1
ATOM 1317 C C . THR A 1 180 ? 53.448 2.768 -66.731 1.00 88.44 180 THR A C 1
ATOM 1319 O O . THR A 1 180 ? 54.146 2.312 -67.638 1.00 88.44 180 THR A O 1
ATOM 1322 N N . ASN A 1 181 ? 53.072 4.047 -66.709 1.00 84.38 181 ASN A N 1
ATOM 1323 C CA . ASN A 1 181 ? 53.441 5.011 -67.738 1.00 84.38 181 ASN A CA 1
ATOM 1324 C C . ASN A 1 181 ? 54.968 5.192 -67.810 1.00 84.38 181 ASN A C 1
ATOM 1326 O O . ASN A 1 181 ? 55.536 5.179 -68.900 1.00 84.38 181 ASN A O 1
ATOM 1330 N N . SER A 1 182 ? 55.653 5.268 -66.667 1.00 83.94 182 SER A N 1
ATOM 1331 C CA . SER A 1 182 ? 57.120 5.339 -66.595 1.00 83.94 182 SER A CA 1
ATOM 1332 C C . SER A 1 182 ? 57.806 4.067 -67.119 1.00 83.94 182 SER A C 1
ATOM 1334 O O . SER A 1 182 ? 58.796 4.132 -67.851 1.00 83.94 182 SER A O 1
ATOM 1336 N N . LEU A 1 183 ? 57.266 2.888 -66.798 1.00 86.62 183 LEU A N 1
ATOM 1337 C CA . LEU A 1 183 ? 57.865 1.603 -67.159 1.00 86.62 183 LEU A CA 1
ATOM 1338 C C . LEU A 1 183 ? 57.589 1.180 -68.602 1.00 86.62 183 LEU A C 1
ATOM 1340 O O . LEU A 1 183 ? 58.446 0.511 -69.184 1.00 86.62 183 LEU A O 1
ATOM 1344 N N . LEU A 1 184 ? 56.439 1.551 -69.173 1.00 87.62 184 LEU A N 1
ATOM 1345 C CA . LEU A 1 184 ? 55.977 1.087 -70.487 1.00 87.62 184 LEU A CA 1
ATOM 1346 C C . LEU A 1 184 ? 56.045 2.148 -71.587 1.00 87.62 184 LEU A C 1
ATOM 1348 O O . LEU A 1 184 ? 55.887 1.810 -72.765 1.00 87.62 184 LEU A O 1
ATOM 1352 N N . THR A 1 185 ? 56.319 3.411 -71.251 1.00 87.19 185 THR A N 1
ATOM 1353 C CA . THR A 1 185 ? 56.422 4.486 -72.242 1.00 87.19 185 THR A CA 1
ATOM 1354 C C . THR A 1 185 ? 57.795 5.159 -72.258 1.00 87.19 185 THR A C 1
ATOM 1356 O O . THR A 1 185 ? 58.665 4.940 -71.422 1.00 87.19 185 THR A O 1
ATOM 1359 N N . THR A 1 186 ? 58.046 5.940 -73.300 1.00 88.81 186 THR A N 1
ATOM 1360 C CA . THR A 1 186 ? 59.184 6.838 -73.443 1.00 88.81 186 THR A CA 1
ATOM 1361 C C . THR A 1 186 ? 58.647 8.247 -73.633 1.00 88.81 186 THR A C 1
ATOM 1363 O O . THR A 1 186 ? 57.839 8.500 -74.528 1.00 88.81 186 THR A O 1
ATOM 1366 N N . LYS A 1 187 ? 59.117 9.171 -72.795 1.00 89.12 187 LYS A N 1
ATOM 1367 C CA . LYS A 1 187 ? 58.698 10.571 -72.809 1.00 89.12 187 LYS A CA 1
ATOM 1368 C C . LYS A 1 187 ? 59.443 11.342 -73.899 1.00 89.12 187 LYS A C 1
ATOM 1370 O O . LYS A 1 187 ? 60.670 11.419 -73.896 1.00 89.12 187 LYS A O 1
ATOM 1375 N N . CYS A 1 188 ? 58.704 11.943 -74.819 1.00 90.19 188 CYS A N 1
ATOM 1376 C CA . CYS A 1 188 ? 59.211 12.778 -75.904 1.00 90.19 188 CYS A CA 1
ATOM 1377 C C . CYS A 1 188 ? 58.723 14.219 -75.714 1.00 90.19 188 CYS A C 1
ATOM 1379 O O . CYS A 1 188 ? 57.548 14.440 -75.422 1.00 90.19 188 CYS A O 1
ATOM 1381 N N . VAL A 1 189 ? 59.592 15.217 -75.887 1.00 91.44 189 VAL A N 1
ATOM 1382 C CA . VAL A 1 189 ? 59.272 16.632 -75.627 1.00 91.44 189 VAL A CA 1
ATOM 1383 C C . VAL A 1 189 ? 59.596 17.546 -76.806 1.00 91.44 189 VAL A C 1
ATOM 1385 O O . VAL A 1 189 ? 60.587 17.342 -77.504 1.00 91.44 189 VAL A O 1
ATOM 1388 N N . LYS A 1 190 ? 58.754 18.566 -77.013 1.00 90.94 190 LYS A N 1
ATOM 1389 C CA . LYS A 1 190 ? 58.947 19.669 -77.967 1.00 90.94 190 LYS A CA 1
ATOM 1390 C C . LYS A 1 190 ? 58.478 20.968 -77.310 1.00 90.94 190 LYS A C 1
ATOM 1392 O O . LYS A 1 190 ? 57.275 21.204 -77.171 1.00 90.94 190 LYS A O 1
ATOM 1397 N N . GLY A 1 191 ? 59.417 21.803 -76.868 1.00 87.06 191 GLY A N 1
ATOM 1398 C CA . GLY A 1 191 ? 59.093 22.979 -76.053 1.00 87.06 191 GLY A CA 1
ATOM 1399 C C . GLY A 1 191 ? 58.315 22.583 -74.790 1.00 87.06 191 GLY A C 1
ATOM 1400 O O . GLY A 1 191 ? 58.761 21.717 -74.040 1.00 87.06 191 GLY A O 1
ATOM 1401 N N . LYS A 1 192 ? 57.128 23.173 -74.584 1.00 87.50 192 LYS A N 1
ATOM 1402 C CA . LYS A 1 192 ? 56.226 22.852 -73.457 1.00 87.50 192 LYS A CA 1
ATOM 1403 C C . LYS A 1 192 ? 55.345 21.613 -73.686 1.00 87.50 192 LYS A C 1
ATOM 1405 O O . LYS A 1 192 ? 54.670 21.171 -72.763 1.00 87.50 192 LYS A O 1
ATOM 1410 N N . THR A 1 193 ? 55.335 21.048 -74.895 1.00 89.12 193 THR A N 1
ATOM 1411 C CA . THR A 1 193 ? 54.496 19.883 -75.218 1.00 89.12 193 THR A CA 1
ATOM 1412 C C . THR A 1 193 ? 55.222 18.568 -74.947 1.00 89.12 193 THR A C 1
ATOM 1414 O O . THR A 1 193 ? 56.401 18.410 -75.275 1.00 89.12 193 THR A O 1
ATOM 1417 N N . VAL A 1 194 ? 54.504 17.612 -74.354 1.00 89.69 194 VAL A N 1
ATOM 1418 C CA . VAL A 1 194 ? 54.999 16.283 -73.976 1.00 89.69 194 VAL A CA 1
ATOM 1419 C C . VAL A 1 194 ? 54.131 15.223 -74.649 1.00 89.69 194 VAL A C 1
ATOM 1421 O O . VAL A 1 194 ? 52.907 15.323 -74.622 1.00 89.69 194 VAL A O 1
ATOM 1424 N N . LYS A 1 195 ? 54.751 14.192 -75.224 1.00 88.31 195 LYS A N 1
ATOM 1425 C CA . LYS A 1 195 ? 54.074 12.995 -75.738 1.00 88.31 195 LYS A CA 1
ATOM 1426 C C . LYS A 1 195 ? 54.764 11.740 -75.213 1.00 88.31 195 LYS A C 1
ATOM 1428 O O . LYS A 1 195 ? 55.981 11.630 -75.325 1.00 88.31 195 LYS A O 1
ATOM 1433 N N . ASN A 1 196 ? 53.996 10.793 -74.683 1.00 87.75 196 ASN A N 1
ATOM 1434 C CA . ASN A 1 196 ? 54.501 9.479 -74.284 1.00 87.75 196 ASN A CA 1
ATOM 1435 C C . ASN A 1 196 ? 54.262 8.482 -75.426 1.00 87.75 196 ASN A C 1
ATOM 1437 O O . ASN A 1 196 ? 53.145 8.367 -75.925 1.00 87.75 196 ASN A O 1
ATOM 1441 N N . VAL A 1 197 ? 55.310 7.788 -75.866 1.00 88.75 197 VAL A N 1
ATOM 1442 C CA . VAL A 1 197 ? 55.241 6.719 -76.884 1.00 88.75 197 VAL A CA 1
ATOM 1443 C C . VAL A 1 197 ? 55.587 5.374 -76.255 1.00 88.75 197 VAL A C 1
ATOM 1445 O O . VAL A 1 197 ? 56.183 5.360 -75.187 1.00 88.75 197 VAL A O 1
ATOM 1448 N N . LYS A 1 198 ? 55.266 4.235 -76.883 1.00 88.62 198 LYS A N 1
ATOM 1449 C CA . LYS A 1 198 ? 55.680 2.914 -76.362 1.00 88.62 198 LYS A CA 1
ATOM 1450 C C . LYS A 1 198 ? 57.192 2.882 -76.096 1.00 88.62 198 LYS A C 1
ATOM 1452 O O . LYS A 1 198 ? 57.970 3.435 -76.878 1.00 88.62 198 LYS A O 1
ATOM 1457 N N . LYS A 1 199 ? 57.619 2.256 -74.998 1.00 85.88 199 LYS A N 1
ATOM 1458 C CA . LYS A 1 199 ? 59.032 2.219 -74.601 1.00 85.88 199 LYS A CA 1
ATOM 1459 C C . LYS A 1 199 ? 59.904 1.640 -75.714 1.00 85.88 199 LYS A C 1
ATOM 1461 O O . LYS A 1 199 ? 59.609 0.582 -76.256 1.00 85.88 199 LYS A O 1
ATOM 1466 N N . GLY A 1 200 ? 60.963 2.369 -76.068 1.00 82.00 200 GLY A N 1
ATOM 1467 C CA . GLY A 1 200 ? 61.868 2.009 -77.167 1.00 82.00 200 GLY A CA 1
ATOM 1468 C C . GLY A 1 200 ? 61.451 2.515 -78.555 1.00 82.00 200 GLY A C 1
ATOM 1469 O O . GLY A 1 200 ? 62.266 2.466 -79.473 1.00 82.00 200 GLY A O 1
ATOM 1470 N N . ALA A 1 201 ? 60.242 3.063 -78.729 1.00 88.31 201 ALA A N 1
ATOM 1471 C CA . ALA A 1 201 ? 59.840 3.686 -79.990 1.00 88.31 201 ALA A CA 1
ATOM 1472 C C . ALA A 1 201 ? 60.578 5.019 -80.237 1.00 88.31 201 ALA A C 1
ATOM 1474 O O . ALA A 1 201 ? 60.936 5.741 -79.301 1.00 88.31 201 ALA A O 1
ATOM 1475 N N . LYS A 1 202 ? 60.787 5.371 -81.515 1.00 89.00 202 LYS A N 1
ATOM 1476 C CA . LYS A 1 202 ? 61.360 6.671 -81.908 1.00 89.00 202 LYS A CA 1
ATOM 1477 C C . LYS A 1 202 ? 60.379 7.805 -81.591 1.00 89.00 202 LYS A C 1
ATOM 1479 O O . LYS A 1 202 ? 59.174 7.665 -81.795 1.00 89.00 202 LYS A O 1
ATOM 1484 N N . CYS A 1 203 ? 60.901 8.944 -81.133 1.00 90.44 203 CYS A N 1
ATOM 1485 C CA . CYS A 1 203 ? 60.071 10.122 -80.894 1.00 90.44 203 CYS A CA 1
ATOM 1486 C C . CYS A 1 203 ? 59.484 10.679 -82.207 1.00 90.44 203 CYS A C 1
ATOM 1488 O O . CYS A 1 203 ? 60.159 10.637 -83.240 1.00 90.44 203 CYS A O 1
ATOM 1490 N N . PRO A 1 204 ? 58.254 11.230 -82.183 1.00 91.06 204 PRO A N 1
ATOM 1491 C CA . PRO A 1 204 ? 57.656 11.891 -83.342 1.00 91.06 204 PRO A CA 1
ATOM 1492 C C . PRO A 1 204 ? 58.524 13.043 -83.867 1.00 91.06 204 PRO A C 1
ATOM 1494 O O . PRO A 1 204 ? 59.254 13.679 -83.106 1.00 91.06 204 PRO A O 1
ATOM 1497 N N . LYS A 1 205 ? 58.421 13.355 -85.164 1.00 89.31 205 LYS A N 1
ATOM 1498 C CA . LYS A 1 205 ? 59.266 14.367 -85.821 1.00 89.31 205 LYS A CA 1
ATOM 1499 C C . LYS A 1 205 ? 59.190 15.723 -85.099 1.00 89.31 205 LYS A C 1
ATOM 1501 O O . LYS A 1 205 ? 58.110 16.270 -84.878 1.00 89.31 205 LYS A O 1
ATOM 1506 N N . GLY A 1 206 ? 60.353 16.260 -84.727 1.00 86.50 206 GLY A N 1
ATOM 1507 C CA . GLY A 1 206 ? 60.485 17.517 -83.981 1.00 86.50 206 GLY A CA 1
ATOM 1508 C C . GLY A 1 206 ? 60.340 17.397 -82.459 1.00 86.50 206 GLY A C 1
ATOM 1509 O O . GLY A 1 206 ? 60.416 18.421 -81.787 1.00 86.50 206 GLY A O 1
ATOM 1510 N N . TYR A 1 207 ? 60.136 16.192 -81.917 1.00 91.38 207 TYR A N 1
ATOM 1511 C CA . TYR A 1 207 ? 60.229 15.900 -80.486 1.00 91.38 207 TYR A CA 1
ATOM 1512 C C . TYR A 1 207 ? 61.531 15.150 -80.200 1.00 91.38 207 TYR A C 1
ATOM 1514 O O . TYR A 1 207 ? 61.927 14.267 -80.961 1.00 91.38 207 TYR A O 1
ATOM 1522 N N . VAL A 1 208 ? 62.170 15.459 -79.077 1.00 89.00 208 VAL A N 1
ATOM 1523 C CA . VAL A 1 208 ? 63.372 14.761 -78.604 1.00 89.00 208 VAL A CA 1
ATOM 1524 C C . VAL A 1 208 ? 63.042 13.902 -77.392 1.00 89.00 208 VAL A C 1
ATOM 1526 O O . VAL A 1 208 ? 62.161 14.244 -76.600 1.00 89.00 208 VAL A O 1
ATOM 1529 N N . LYS A 1 209 ? 63.732 12.768 -77.242 1.00 85.38 209 LYS A N 1
ATOM 1530 C CA . LYS A 1 209 ? 63.572 11.909 -76.066 1.00 85.38 209 LYS A CA 1
ATOM 1531 C C . LYS A 1 209 ? 64.030 12.686 -74.838 1.00 85.38 209 LYS A C 1
ATOM 1533 O O . LYS A 1 209 ? 65.164 13.160 -74.794 1.00 85.38 209 LYS A O 1
ATOM 1538 N N . LYS A 1 210 ? 63.153 12.813 -73.848 1.00 77.81 210 LYS A N 1
ATOM 1539 C CA . LYS A 1 210 ? 63.548 13.297 -72.531 1.00 77.81 210 LYS A CA 1
ATOM 1540 C C . LYS A 1 210 ? 64.215 12.117 -71.823 1.00 77.81 210 LYS A C 1
ATOM 1542 O O . LYS A 1 210 ? 63.601 11.052 -71.755 1.00 77.81 210 LYS A O 1
ATOM 1547 N N . LYS A 1 211 ? 65.487 12.281 -71.445 1.00 62.56 211 LYS A N 1
ATOM 1548 C CA . LYS A 1 211 ? 66.194 11.290 -70.623 1.00 62.56 211 LYS A CA 1
ATOM 1549 C C . LYS A 1 211 ? 65.476 11.126 -69.290 1.00 62.56 211 LYS A C 1
ATOM 1551 O O . LYS A 1 211 ? 64.967 12.155 -68.786 1.00 62.56 211 LYS A O 1
#